Protein AF-A0A371CHW0-F1 (afdb_monomer)

Structure (mmCIF, N/CA/C/O backbone):
data_AF-A0A371CHW0-F1
#
_entry.id   AF-A0A371CHW0-F1
#
loop_
_atom_site.group_PDB
_atom_site.id
_atom_site.type_symbol
_atom_site.label_atom_id
_atom_site.label_alt_id
_atom_site.label_comp_id
_atom_site.label_asym_id
_atom_site.label_entity_id
_atom_site.label_seq_id
_atom_site.pdbx_PDB_ins_code
_atom_site.Cartn_x
_atom_site.Cartn_y
_atom_site.Cartn_z
_atom_site.occupancy
_atom_site.B_iso_or_equiv
_atom_site.auth_seq_id
_atom_site.auth_comp_id
_atom_site.auth_asym_id
_atom_site.auth_atom_id
_atom_site.pdbx_PDB_model_num
ATOM 1 N N . MET A 1 1 ? 17.129 -11.276 -61.922 1.00 48.00 1 MET A N 1
ATOM 2 C CA . MET A 1 1 ? 17.828 -12.123 -60.937 1.00 48.00 1 MET A CA 1
ATOM 3 C C . MET A 1 1 ? 16.907 -12.243 -59.745 1.00 48.00 1 MET A C 1
ATOM 5 O O . MET A 1 1 ? 16.699 -11.271 -59.036 1.00 48.00 1 MET A O 1
ATOM 9 N N . THR A 1 2 ? 16.211 -13.369 -59.683 1.00 42.00 2 THR A N 1
ATOM 10 C CA . THR A 1 2 ? 15.171 -13.709 -58.711 1.00 42.00 2 THR A CA 1
ATOM 11 C C . THR A 1 2 ? 15.816 -14.448 -57.552 1.00 42.00 2 THR A C 1
ATOM 13 O O . THR A 1 2 ? 16.381 -15.516 -57.774 1.00 42.00 2 THR A O 1
ATOM 16 N N . ASP A 1 3 ? 15.736 -13.872 -56.356 1.00 45.88 3 ASP A N 1
ATOM 17 C CA . ASP A 1 3 ? 16.284 -14.445 -55.129 1.00 45.88 3 ASP A CA 1
ATOM 18 C C . ASP A 1 3 ? 15.118 -14.954 -54.270 1.00 45.88 3 ASP A C 1
ATOM 20 O O . ASP A 1 3 ? 14.360 -14.187 -53.675 1.00 45.88 3 ASP A O 1
ATOM 24 N N . THR A 1 4 ? 14.900 -16.265 -54.314 1.00 50.12 4 THR A N 1
ATOM 25 C CA . THR A 1 4 ? 13.893 -16.985 -53.529 1.00 50.12 4 THR A CA 1
ATOM 26 C C . THR A 1 4 ? 14.530 -17.466 -52.232 1.00 50.12 4 THR A C 1
ATOM 28 O O . THR A 1 4 ? 15.248 -18.464 -52.223 1.00 50.12 4 THR A O 1
ATOM 31 N N . GLY A 1 5 ? 14.259 -16.749 -51.141 1.00 49.31 5 GLY A N 1
ATOM 32 C CA . GLY A 1 5 ? 14.658 -17.123 -49.787 1.00 49.31 5 GLY A CA 1
ATOM 33 C C . GLY A 1 5 ? 13.809 -18.269 -49.236 1.00 49.31 5 GLY A C 1
ATOM 34 O O . GLY A 1 5 ? 12.596 -18.149 -49.079 1.00 49.31 5 GLY A O 1
ATOM 35 N N . THR A 1 6 ? 14.479 -19.378 -48.945 1.00 52.09 6 THR A N 1
ATOM 36 C CA . THR A 1 6 ? 13.996 -20.582 -48.259 1.00 52.09 6 THR A CA 1
ATOM 37 C C . THR A 1 6 ? 13.524 -20.294 -46.832 1.00 52.09 6 THR A C 1
ATOM 39 O O . THR A 1 6 ? 14.295 -19.804 -46.007 1.00 52.09 6 THR A O 1
ATOM 42 N N . ALA A 1 7 ? 12.276 -20.662 -46.533 1.00 52.00 7 ALA A N 1
ATOM 43 C CA . ALA A 1 7 ? 11.725 -20.725 -45.184 1.00 52.00 7 ALA A CA 1
ATOM 44 C C . ALA A 1 7 ? 12.300 -21.939 -44.430 1.00 52.00 7 ALA A C 1
ATOM 46 O O . ALA A 1 7 ? 12.296 -23.053 -44.951 1.00 52.00 7 ALA A O 1
ATOM 47 N N . GLN A 1 8 ? 12.808 -21.716 -43.216 1.00 56.16 8 GLN A N 1
ATOM 48 C CA . GLN A 1 8 ? 13.191 -22.777 -42.285 1.00 56.16 8 GLN A CA 1
ATOM 49 C C . GLN A 1 8 ? 11.964 -23.226 -41.485 1.00 56.16 8 GLN A C 1
ATOM 51 O O . GLN A 1 8 ? 11.372 -22.432 -40.754 1.00 56.16 8 GLN A O 1
ATOM 56 N N . ASP A 1 9 ? 11.623 -24.508 -41.616 1.00 54.81 9 ASP A N 1
ATOM 57 C CA . ASP A 1 9 ? 10.655 -25.214 -40.778 1.00 54.81 9 ASP A CA 1
ATOM 58 C C . ASP A 1 9 ? 11.151 -25.278 -39.326 1.00 54.81 9 ASP A C 1
ATOM 60 O O . ASP A 1 9 ? 12.162 -25.913 -39.013 1.00 54.81 9 ASP A O 1
ATOM 64 N N . GLY A 1 10 ? 10.425 -24.612 -38.429 1.00 70.69 10 GLY A N 1
ATOM 65 C CA . GLY A 1 10 ? 10.571 -24.781 -36.987 1.00 70.69 10 GLY A CA 1
ATOM 66 C C . GLY A 1 10 ? 9.856 -26.051 -36.500 1.00 70.69 10 GLY A C 1
ATOM 67 O O . GLY A 1 10 ? 8.843 -26.447 -37.081 1.00 70.69 10 GLY A O 1
ATOM 68 N N . PRO A 1 11 ? 10.349 -26.707 -35.434 1.00 66.94 11 PRO A N 1
ATOM 69 C CA . PRO A 1 11 ? 9.741 -27.925 -34.913 1.00 66.94 11 PRO A CA 1
ATOM 70 C C . PRO A 1 11 ? 8.346 -27.661 -34.311 1.00 66.94 11 PRO A C 1
ATOM 72 O O . PRO A 1 11 ? 8.106 -26.590 -33.745 1.00 66.94 11 PRO A O 1
ATOM 75 N N . PRO A 1 12 ? 7.424 -28.638 -34.396 1.00 69.06 12 PRO A N 1
ATOM 76 C CA . PRO A 1 12 ? 6.049 -28.479 -33.938 1.00 69.06 12 PRO A CA 1
ATOM 77 C C . PRO A 1 12 ? 5.949 -28.336 -32.407 1.00 69.06 12 PRO A C 1
ATOM 79 O O . PRO A 1 12 ? 6.767 -28.898 -31.671 1.00 69.06 12 PRO A O 1
ATOM 82 N N . PRO A 1 13 ? 4.923 -27.624 -31.902 1.00 64.75 13 PRO A N 1
ATOM 83 C CA . PRO A 1 13 ? 4.708 -27.444 -30.473 1.00 64.75 13 PRO A CA 1
ATOM 84 C C . PRO A 1 13 ? 4.336 -28.762 -29.779 1.00 64.75 13 PRO A C 1
ATOM 86 O O . PRO A 1 13 ? 3.500 -29.534 -30.249 1.00 64.75 13 PRO A O 1
ATOM 89 N N . VAL A 1 14 ? 4.949 -28.990 -28.617 1.00 66.44 14 VAL A N 1
ATOM 90 C CA . VAL A 1 14 ? 4.690 -30.141 -27.743 1.00 66.44 14 VAL A CA 1
ATOM 91 C C . VAL A 1 14 ? 3.300 -30.001 -27.095 1.00 66.44 14 VAL A C 1
ATOM 93 O O . VAL A 1 14 ? 3.029 -28.973 -26.467 1.00 66.44 14 VAL A O 1
ATOM 96 N N . PRO A 1 15 ? 2.412 -31.009 -27.188 1.00 58.66 15 PRO A N 1
ATOM 97 C CA . PRO A 1 15 ? 1.100 -30.962 -26.550 1.00 58.66 15 PRO A CA 1
ATOM 98 C C . PRO A 1 15 ? 1.212 -31.048 -25.019 1.00 58.66 15 PRO A C 1
ATOM 100 O O . PRO A 1 15 ? 1.810 -31.973 -24.468 1.00 58.66 15 PRO A O 1
ATOM 103 N N . ARG A 1 16 ? 0.607 -30.078 -24.318 1.00 57.56 16 ARG A N 1
ATOM 104 C CA . ARG A 1 16 ? 0.453 -30.090 -22.854 1.00 57.56 16 ARG A CA 1
ATOM 105 C C . ARG A 1 16 ? -0.569 -31.153 -22.442 1.00 57.56 16 ARG A C 1
ATOM 107 O O . ARG A 1 16 ? -1.695 -31.161 -22.935 1.00 57.56 16 ARG A O 1
ATOM 114 N N . ALA A 1 17 ? -0.179 -32.020 -21.511 1.00 51.12 17 ALA A N 1
ATOM 115 C CA . ALA A 1 17 ? -1.055 -33.023 -20.914 1.00 51.12 17 ALA A CA 1
ATOM 116 C C . ALA A 1 17 ? -2.137 -32.376 -20.016 1.00 51.12 17 ALA A C 1
ATOM 118 O O . ALA A 1 17 ? -1.836 -31.420 -19.294 1.00 51.12 17 ALA A O 1
ATOM 119 N N . PRO A 1 18 ? -3.378 -32.897 -20.010 1.00 51.00 18 PRO A N 1
ATOM 120 C CA . PRO A 1 18 ? -4.437 -32.430 -19.123 1.00 51.00 18 PRO A CA 1
ATOM 121 C C . PRO A 1 18 ? -4.233 -32.960 -17.697 1.00 51.00 18 PRO A C 1
ATOM 123 O O . PRO A 1 18 ? -4.072 -34.161 -17.475 1.00 51.00 18 PRO A O 1
ATOM 126 N N . VAL A 1 19 ? -4.277 -32.059 -16.712 1.00 54.50 19 VAL A N 1
ATOM 127 C CA . VAL A 1 19 ? -4.291 -32.419 -15.289 1.00 54.50 19 VAL A CA 1
ATOM 128 C C . VAL A 1 19 ? -5.679 -32.955 -14.940 1.00 54.50 19 VAL A C 1
ATOM 130 O O . VAL A 1 19 ? -6.673 -32.229 -14.938 1.00 54.50 19 VAL A O 1
ATOM 133 N N . SER A 1 20 ? -5.723 -34.261 -14.689 1.00 51.44 20 SER A N 1
ATOM 134 C CA . SER A 1 20 ? -6.904 -35.027 -14.305 1.00 51.44 20 SER A CA 1
ATOM 135 C C . SER A 1 20 ? -7.441 -34.607 -12.933 1.00 51.44 20 SER A C 1
ATOM 137 O O . SER A 1 20 ? -6.703 -34.501 -11.953 1.00 51.44 20 SER A O 1
ATOM 139 N N . ARG A 1 21 ? -8.759 -34.406 -12.885 1.00 46.78 21 ARG A N 1
ATOM 140 C CA . ARG A 1 21 ? -9.584 -34.168 -11.698 1.00 46.78 21 ARG A CA 1
ATOM 141 C C . ARG A 1 21 ? -10.171 -35.516 -11.250 1.00 46.78 21 ARG A C 1
ATOM 143 O O . ARG A 1 21 ? -10.958 -36.104 -11.984 1.00 46.78 21 ARG A O 1
ATOM 150 N N . ALA A 1 22 ? -9.832 -35.974 -10.049 1.00 39.97 22 ALA A N 1
ATOM 151 C CA . ALA A 1 22 ? -10.521 -37.037 -9.304 1.00 39.97 22 ALA A CA 1
ATOM 152 C C . ALA A 1 22 ? -10.156 -36.874 -7.811 1.00 39.97 22 ALA A C 1
ATOM 154 O O . ALA A 1 22 ? -9.021 -36.534 -7.509 1.00 39.97 22 ALA A O 1
ATOM 155 N N . GLY A 1 23 ? -11.026 -37.048 -6.819 1.00 39.25 23 GLY A N 1
ATOM 156 C CA . GLY A 1 23 ? -12.388 -37.547 -6.829 1.00 39.25 23 GLY A CA 1
ATOM 157 C C . GLY A 1 23 ? -13.088 -37.298 -5.486 1.00 39.25 23 GLY A C 1
ATOM 158 O O . GLY A 1 23 ? -12.504 -36.835 -4.508 1.00 39.25 23 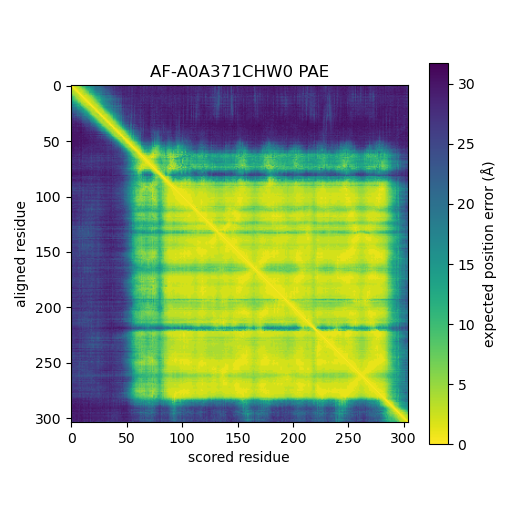GLY A O 1
ATOM 159 N N . THR A 1 24 ? -14.379 -37.586 -5.513 1.00 45.53 24 THR A N 1
ATOM 160 C CA . THR A 1 24 ? -15.375 -37.638 -4.439 1.00 45.53 24 THR A CA 1
ATOM 161 C C . THR A 1 24 ? -15.166 -38.818 -3.480 1.00 45.53 24 THR A C 1
ATOM 163 O O . THR A 1 24 ? -14.671 -39.853 -3.909 1.00 45.53 24 THR A O 1
ATOM 166 N N . ASN A 1 25 ? -15.608 -38.664 -2.220 1.00 44.84 25 ASN A N 1
ATOM 167 C CA . ASN A 1 25 ? -16.247 -39.660 -1.320 1.00 44.84 25 ASN A CA 1
ATOM 168 C C . ASN A 1 25 ? -16.599 -38.919 -0.005 1.00 44.84 25 ASN A C 1
ATOM 170 O O . ASN A 1 25 ? -15.707 -38.391 0.645 1.00 44.84 25 ASN A O 1
ATOM 174 N N . THR A 1 26 ? -17.849 -38.581 0.330 1.00 42.31 26 THR A N 1
ATOM 175 C CA . THR A 1 26 ? -18.990 -39.393 0.814 1.00 42.31 26 THR A CA 1
ATOM 176 C C . THR A 1 26 ? -18.702 -40.192 2.085 1.00 42.31 26 THR A C 1
ATOM 178 O O . THR A 1 26 ? -18.170 -41.288 1.985 1.00 42.31 26 THR A O 1
ATOM 181 N N . THR A 1 27 ? -19.182 -39.739 3.254 1.00 43.91 27 THR A N 1
ATOM 182 C CA . THR A 1 27 ? -19.840 -40.619 4.248 1.00 43.91 27 THR A CA 1
ATOM 183 C C . THR A 1 27 ? -20.759 -39.805 5.173 1.00 43.91 27 THR A C 1
ATOM 185 O O . THR A 1 27 ? -20.334 -38.850 5.817 1.00 43.91 27 THR A O 1
ATOM 188 N N . LYS A 1 28 ? -22.041 -40.188 5.202 1.00 49.28 28 LYS A N 1
ATOM 189 C CA . LYS A 1 28 ? -23.032 -39.857 6.236 1.00 49.28 28 LYS A CA 1
ATOM 190 C C . LYS A 1 28 ? -22.793 -40.771 7.437 1.00 49.28 28 LYS A C 1
ATOM 192 O O . LYS A 1 28 ? -22.704 -41.971 7.217 1.00 49.28 28 LYS A O 1
ATOM 197 N N . GLU A 1 29 ? -22.906 -40.268 8.663 1.00 45.09 29 GLU A N 1
ATOM 198 C CA . GLU A 1 29 ? -23.520 -41.069 9.726 1.00 45.09 29 GLU A CA 1
ATOM 199 C C . GLU A 1 29 ? -24.142 -40.203 10.825 1.00 45.09 29 GLU A C 1
ATOM 201 O O . GLU A 1 29 ? -23.570 -39.234 11.316 1.00 45.09 29 GLU A O 1
ATOM 206 N N . SER A 1 30 ? -25.379 -40.560 11.151 1.00 45.22 30 SER A N 1
ATOM 207 C CA . SER A 1 30 ? -26.217 -40.012 12.207 1.00 45.22 30 SER A CA 1
ATOM 208 C C . SER A 1 30 ? -25.953 -40.727 13.531 1.00 45.22 30 SER A C 1
ATOM 210 O O . SER A 1 30 ? -25.836 -41.950 13.516 1.00 45.22 30 SER A O 1
ATOM 212 N N . ARG A 1 31 ? -26.076 -40.032 14.665 1.00 41.44 31 ARG A N 1
ATOM 213 C CA . ARG A 1 31 ? -26.867 -40.493 15.827 1.00 41.44 31 ARG A CA 1
ATOM 214 C C . ARG A 1 31 ? -26.910 -39.411 16.899 1.00 41.44 31 ARG A C 1
ATOM 216 O O . ARG A 1 31 ? -25.883 -38.889 17.313 1.00 41.44 31 ARG A O 1
ATOM 223 N N . GLY A 1 32 ? -28.125 -39.077 17.322 1.00 43.88 32 GLY A N 1
ATOM 224 C CA . GLY A 1 32 ? -28.369 -38.192 18.452 1.00 43.88 32 GLY A CA 1
ATOM 225 C C . GLY A 1 32 ? -28.238 -38.911 19.790 1.00 43.88 32 GLY A C 1
ATOM 226 O O . GLY A 1 32 ? -28.365 -40.131 19.871 1.00 43.88 32 GLY A O 1
ATOM 227 N N . THR A 1 33 ? -28.069 -38.134 20.855 1.00 40.59 33 THR A N 1
ATOM 228 C CA . THR A 1 33 ? -28.617 -38.455 22.177 1.00 40.59 33 THR A CA 1
ATOM 229 C C . THR A 1 33 ? -28.905 -37.148 22.916 1.00 40.59 33 THR A C 1
ATOM 231 O O . THR A 1 33 ? -28.064 -36.255 22.989 1.00 40.59 33 THR A O 1
ATOM 234 N N . GLN A 1 34 ? -30.142 -37.033 23.388 1.00 39.00 34 GLN A N 1
ATOM 235 C CA . GLN A 1 34 ? -30.699 -35.939 24.175 1.00 39.00 34 GLN A CA 1
ATOM 236 C C . GLN A 1 34 ? -30.388 -36.099 25.675 1.00 39.00 34 GLN A C 1
ATOM 238 O O . GLN A 1 34 ? -30.345 -37.217 26.175 1.00 39.00 34 GLN A O 1
ATOM 243 N N . THR A 1 35 ? -30.313 -34.939 26.350 1.00 38.06 35 THR A N 1
ATOM 244 C CA . THR A 1 35 ? -30.697 -34.612 27.748 1.00 38.06 35 THR A CA 1
ATOM 245 C C . THR A 1 35 ? -30.040 -35.350 28.920 1.00 38.06 35 THR A C 1
ATOM 247 O O . THR A 1 35 ? -30.146 -36.560 29.007 1.00 38.06 35 THR A O 1
ATOM 250 N N . VAL A 1 36 ? -29.482 -34.605 29.894 1.00 52.72 36 VAL A N 1
ATOM 251 C CA . VAL A 1 36 ? -30.118 -34.188 31.178 1.00 52.72 36 VAL A CA 1
ATOM 252 C C . VAL A 1 36 ? -29.261 -33.064 31.819 1.00 52.72 36 VAL A C 1
ATOM 254 O O . VAL A 1 36 ? -28.033 -33.141 31.759 1.00 52.72 36 VAL A O 1
ATOM 257 N N . PRO A 1 37 ? -29.860 -32.018 32.430 1.00 53.22 37 PRO A N 1
ATOM 258 C CA . PRO A 1 37 ? -29.138 -30.980 33.164 1.00 53.22 37 PRO A CA 1
ATOM 259 C C . PRO A 1 37 ? -28.841 -31.438 34.598 1.00 53.22 37 PRO A C 1
ATOM 261 O O . PRO A 1 37 ? -29.749 -31.813 35.336 1.00 53.22 37 PRO A O 1
ATOM 264 N N . CYS A 1 38 ? -27.577 -31.379 35.012 1.00 39.44 38 CYS A N 1
ATOM 265 C CA . CYS A 1 38 ? -27.190 -31.641 36.395 1.00 39.44 38 CYS A CA 1
ATOM 266 C C . CYS A 1 38 ? -26.530 -30.388 36.971 1.00 39.44 38 CYS A C 1
ATOM 268 O O . CYS A 1 38 ? -25.416 -30.027 36.598 1.00 39.44 38 CYS A O 1
ATOM 270 N N . THR A 1 39 ? -27.263 -29.708 37.847 1.00 53.09 39 THR A N 1
ATOM 271 C CA . THR A 1 39 ? -26.814 -28.564 38.641 1.00 53.09 39 THR A CA 1
ATOM 272 C C . THR A 1 39 ? -26.103 -29.083 39.893 1.00 53.09 39 THR A C 1
ATOM 274 O O . THR A 1 39 ? -26.766 -29.712 40.719 1.00 53.09 39 THR A O 1
ATOM 277 N N . PRO A 1 40 ? -24.809 -28.795 40.124 1.00 48.28 40 PRO A N 1
ATOM 278 C CA . PRO A 1 40 ? -24.197 -29.015 41.422 1.00 48.28 40 PRO A CA 1
ATOM 279 C C . PRO A 1 40 ? -24.053 -27.691 42.182 1.00 48.28 40 PRO A C 1
ATOM 281 O O . PRO A 1 40 ? -23.362 -26.769 41.761 1.00 48.28 40 PRO A O 1
ATOM 284 N N . ALA A 1 41 ? -24.752 -27.647 43.315 1.00 45.09 41 ALA A N 1
ATOM 285 C CA . ALA A 1 41 ? -24.380 -27.056 44.598 1.00 45.09 41 ALA A CA 1
ATOM 286 C C . ALA A 1 41 ? -23.395 -25.864 44.630 1.00 45.09 41 ALA A C 1
ATOM 288 O O . ALA A 1 41 ? -22.208 -25.978 44.326 1.00 45.09 41 ALA A O 1
ATOM 289 N N . LYS A 1 42 ? -23.881 -24.757 45.215 1.00 50.22 42 LYS A N 1
ATOM 290 C CA . LYS A 1 42 ? -23.074 -23.712 45.863 1.00 50.22 42 LYS A CA 1
ATOM 291 C C . LYS A 1 42 ? -22.021 -24.350 46.781 1.00 50.22 42 LYS A C 1
ATOM 293 O O . LYS A 1 42 ? -22.348 -24.817 47.869 1.00 50.22 42 LYS A O 1
ATOM 298 N N . ARG A 1 43 ? -20.756 -24.316 46.362 1.00 39.31 43 ARG A N 1
ATOM 299 C CA . ARG A 1 43 ? -19.601 -24.433 47.257 1.00 39.31 43 ARG A CA 1
ATOM 300 C C . ARG A 1 43 ? -19.143 -23.029 47.625 1.00 39.31 43 ARG A C 1
ATOM 302 O O . ARG A 1 43 ? -18.610 -22.303 46.792 1.00 39.31 43 ARG A O 1
ATOM 309 N N . THR A 1 44 ? -19.369 -22.671 48.880 1.00 47.47 44 THR A N 1
ATOM 310 C CA . THR A 1 44 ? -18.722 -21.558 49.571 1.00 47.47 44 THR A CA 1
ATOM 311 C C . THR A 1 44 ? -17.219 -21.820 49.539 1.00 47.47 44 THR A C 1
ATOM 313 O O . THR A 1 44 ? -16.750 -22.803 50.114 1.00 47.47 44 THR A O 1
ATOM 316 N N . ARG A 1 45 ? -16.476 -21.006 48.787 1.00 38.09 45 ARG A N 1
ATOM 317 C CA . ARG A 1 45 ? -15.018 -21.076 48.738 1.00 38.09 45 ARG A CA 1
ATOM 318 C C . ARG A 1 45 ? -14.496 -20.138 49.817 1.00 38.09 45 ARG A C 1
ATOM 320 O O . ARG A 1 45 ? -14.718 -18.937 49.750 1.00 38.09 45 ARG A O 1
ATOM 327 N N . THR A 1 46 ? -13.903 -20.743 50.831 1.00 41.91 46 THR A N 1
ATOM 328 C CA . THR A 1 46 ? -13.084 -20.118 51.861 1.00 41.91 46 THR A CA 1
ATOM 329 C C . THR A 1 46 ? -11.976 -19.300 51.208 1.00 41.91 46 THR A C 1
ATOM 331 O O . THR A 1 46 ? -11.283 -19.804 50.319 1.00 41.91 46 THR A O 1
ATOM 334 N N . ASP A 1 47 ? -11.827 -18.056 51.660 1.00 47.69 47 ASP A N 1
ATOM 335 C CA . ASP A 1 47 ? -10.670 -17.214 51.386 1.00 47.69 4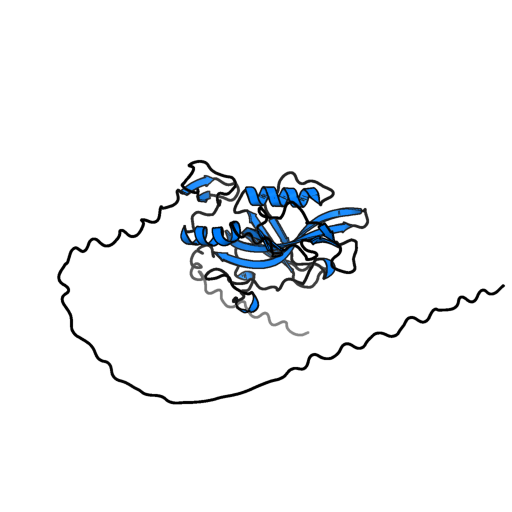7 ASP A CA 1
ATOM 336 C C . ASP A 1 47 ? -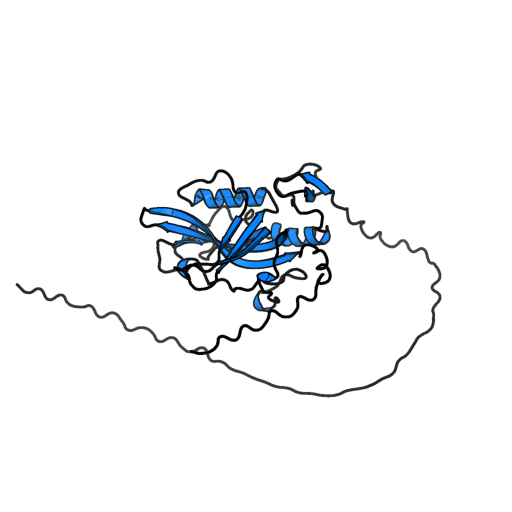9.409 -17.966 51.811 1.00 47.69 47 ASP A C 1
ATOM 338 O O . ASP A 1 47 ? -9.253 -18.411 52.948 1.00 47.69 47 ASP A O 1
ATOM 342 N N . SER A 1 48 ? -8.537 -18.202 50.845 1.00 46.34 48 SER A N 1
ATOM 343 C CA . SER A 1 48 ? -7.196 -18.713 51.066 1.00 46.34 48 SER A CA 1
ATOM 344 C C . SER A 1 48 ? -6.302 -17.821 50.233 1.00 46.34 48 SER A C 1
ATOM 346 O O . SER A 1 48 ? -6.268 -17.951 49.009 1.00 46.34 48 SER A O 1
ATOM 348 N N . ASP A 1 49 ? -5.660 -16.877 50.920 1.00 53.06 49 ASP A N 1
ATOM 349 C CA . ASP A 1 49 ? -4.562 -16.060 50.423 1.00 53.06 49 ASP A CA 1
ATOM 350 C C . ASP A 1 49 ? -3.476 -16.987 49.875 1.00 53.06 49 ASP A C 1
ATOM 352 O O . ASP A 1 49 ? -2.648 -17.537 50.600 1.00 53.06 49 ASP A O 1
ATOM 356 N N . ALA A 1 50 ? -3.537 -17.220 48.570 1.00 48.12 50 ALA A N 1
ATOM 357 C CA . ALA A 1 50 ? -2.479 -17.848 47.814 1.00 48.12 50 ALA A CA 1
ATOM 358 C C . ALA A 1 50 ? -1.803 -16.737 47.017 1.00 48.12 50 ALA A C 1
ATOM 360 O O . ALA A 1 50 ? -2.428 -16.146 46.133 1.00 48.12 50 ALA A O 1
ATOM 361 N N . ASP A 1 51 ? -0.535 -16.477 47.345 1.00 54.81 51 ASP A N 1
ATOM 362 C CA . ASP A 1 51 ? 0.434 -15.749 46.526 1.00 54.81 51 ASP A CA 1
ATOM 363 C C . ASP A 1 51 ? 0.468 -16.367 45.119 1.00 54.81 51 ASP A C 1
ATOM 365 O O . ASP A 1 51 ? 1.253 -17.261 44.795 1.00 54.81 51 ASP A O 1
ATOM 369 N N . GLY A 1 52 ? -0.459 -15.927 44.273 1.00 48.53 52 GLY A N 1
ATOM 370 C CA . GLY A 1 52 ? -0.449 -16.228 42.857 1.00 48.53 52 GLY A CA 1
ATOM 371 C C . GLY A 1 52 ? 0.737 -15.504 42.221 1.00 48.53 52 GLY A C 1
ATOM 372 O O . GLY A 1 52 ? 0.984 -14.341 42.555 1.00 48.53 52 GLY A O 1
ATOM 373 N N . PRO A 1 53 ? 1.478 -16.142 41.297 1.00 56.28 53 PRO A N 1
ATOM 374 C CA . PRO A 1 53 ? 2.526 -15.462 40.551 1.00 56.28 53 PRO A CA 1
ATOM 375 C C . PRO A 1 53 ? 1.922 -14.217 39.909 1.00 56.28 53 PRO A C 1
ATOM 377 O O . PRO A 1 53 ? 0.968 -14.311 39.133 1.00 56.28 53 PRO A O 1
ATOM 380 N N . SER A 1 54 ? 2.444 -13.051 40.295 1.00 50.69 54 SER A N 1
ATOM 381 C CA . SER A 1 54 ? 1.971 -11.765 39.796 1.00 50.69 54 SER A CA 1
ATOM 382 C C . SER A 1 54 ? 1.922 -11.810 38.270 1.00 50.69 54 SER A C 1
ATOM 384 O O . SER A 1 54 ? 2.945 -11.938 37.597 1.00 50.69 54 SER A O 1
ATOM 386 N N . THR A 1 55 ? 0.712 -11.754 37.709 1.00 51.72 55 THR A N 1
ATOM 387 C CA . THR A 1 55 ? 0.533 -11.570 36.270 1.00 51.72 55 THR A CA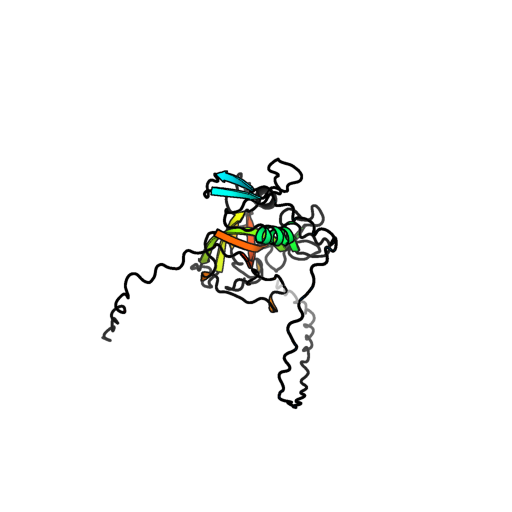 1
ATOM 388 C C . THR A 1 55 ? 1.346 -10.341 35.877 1.00 51.72 55 THR A C 1
ATOM 390 O O . THR A 1 55 ? 1.145 -9.289 36.499 1.00 51.72 55 THR A O 1
ATOM 393 N N . PRO A 1 56 ? 2.278 -10.447 34.912 1.00 52.28 56 PRO A N 1
ATOM 394 C CA . PRO A 1 56 ? 3.129 -9.332 34.538 1.00 52.28 56 PRO A CA 1
ATOM 395 C C . PRO A 1 56 ? 2.224 -8.164 34.161 1.00 52.28 56 PRO A C 1
ATOM 397 O O . PRO A 1 56 ? 1.442 -8.256 33.215 1.00 52.28 56 PRO A O 1
ATOM 400 N N . LYS A 1 57 ? 2.282 -7.085 34.954 1.00 55.28 57 LYS A N 1
ATOM 401 C CA . LYS A 1 57 ? 1.575 -5.840 34.654 1.00 55.28 57 LYS A CA 1
ATOM 402 C C . LYS A 1 57 ? 1.999 -5.449 33.245 1.00 55.28 57 LYS A C 1
ATOM 404 O O . LYS A 1 57 ? 3.176 -5.159 33.033 1.00 55.28 57 LYS A O 1
ATOM 409 N N . SER A 1 58 ? 1.068 -5.493 32.292 1.00 55.16 58 SER A N 1
ATOM 410 C CA . SER A 1 58 ? 1.324 -5.050 30.926 1.00 55.16 58 SER A CA 1
ATOM 411 C C . SER A 1 58 ? 1.886 -3.635 31.018 1.00 55.16 58 SER A C 1
ATOM 413 O O . SER A 1 58 ? 1.206 -2.735 31.521 1.00 55.16 58 SER A O 1
ATOM 415 N N . GLN A 1 59 ? 3.150 -3.457 30.636 1.00 57.97 59 GLN A N 1
ATOM 416 C CA . GLN A 1 59 ? 3.773 -2.142 30.594 1.00 57.97 59 GLN A CA 1
ATOM 417 C C . GLN A 1 59 ? 2.978 -1.306 29.594 1.00 57.97 59 GLN A C 1
ATOM 419 O O . GLN A 1 59 ? 3.144 -1.481 28.392 1.00 57.97 59 GLN A O 1
ATOM 424 N N . ARG A 1 60 ? 2.082 -0.448 30.099 1.00 58.31 60 ARG A N 1
ATOM 425 C CA . ARG A 1 60 ? 1.318 0.486 29.269 1.00 58.31 60 ARG A CA 1
ATOM 426 C C . ARG A 1 60 ? 2.309 1.331 28.485 1.00 58.31 60 ARG A C 1
ATOM 428 O O . ARG A 1 60 ? 3.137 2.019 29.089 1.00 58.31 60 ARG A O 1
ATOM 435 N N . ARG A 1 61 ? 2.235 1.276 27.159 1.00 63.78 61 ARG A N 1
ATOM 436 C CA . ARG A 1 61 ? 3.060 2.128 26.299 1.00 63.78 61 ARG A CA 1
ATOM 437 C C . ARG A 1 61 ? 2.704 3.599 26.498 1.00 63.78 61 ARG A C 1
ATOM 439 O O . ARG A 1 61 ? 1.541 3.959 26.669 1.00 63.78 61 ARG A O 1
ATOM 446 N N . LEU A 1 62 ? 3.727 4.447 26.473 1.00 69.62 62 LEU A N 1
ATOM 447 C CA . LEU A 1 62 ? 3.579 5.895 26.573 1.00 69.62 62 LEU A CA 1
ATOM 448 C C . LEU A 1 62 ? 3.007 6.446 25.262 1.00 69.62 62 LEU A C 1
ATOM 450 O O . LEU A 1 62 ? 3.486 6.124 24.174 1.00 69.62 62 LEU A O 1
ATOM 454 N N . THR A 1 63 ? 1.986 7.290 25.377 1.00 71.12 63 THR A N 1
ATOM 455 C CA . THR A 1 63 ? 1.338 7.972 24.252 1.00 71.12 63 THR A CA 1
ATOM 456 C C . THR A 1 63 ? 1.664 9.458 24.292 1.00 71.12 63 THR A C 1
ATOM 458 O O . THR A 1 63 ? 1.380 10.117 25.294 1.00 71.12 63 THR A O 1
ATOM 461 N N . ILE A 1 64 ? 2.224 9.995 23.207 1.00 78.75 64 ILE A N 1
ATOM 462 C CA . ILE A 1 64 ? 2.510 11.431 23.067 1.00 78.75 64 ILE A CA 1
ATOM 463 C C . ILE A 1 64 ? 1.560 12.020 22.025 1.00 78.75 64 ILE A C 1
ATOM 465 O O . ILE A 1 64 ? 1.531 11.560 20.886 1.00 78.75 64 ILE A O 1
ATOM 469 N N . ASN A 1 65 ? 0.795 13.047 22.394 1.00 79.62 65 ASN A N 1
ATOM 470 C CA . ASN A 1 65 ? -0.077 13.755 21.455 1.00 79.62 65 ASN A CA 1
ATOM 471 C C . ASN A 1 65 ? 0.754 14.702 20.574 1.00 79.62 65 ASN A C 1
ATOM 473 O O . ASN A 1 65 ? 1.546 15.489 21.091 1.00 79.62 65 ASN A O 1
ATOM 477 N N . VAL A 1 66 ? 0.555 14.650 19.257 1.00 81.75 66 VAL A N 1
ATOM 478 C CA . VAL A 1 66 ? 1.255 15.477 18.262 1.00 81.75 66 VAL A CA 1
ATOM 479 C C . VAL A 1 66 ? 0.248 16.079 17.284 1.00 81.75 66 VAL A C 1
ATOM 481 O O . VAL A 1 66 ? -0.658 15.399 16.808 1.00 81.75 66 VAL A O 1
ATOM 484 N N . THR A 1 67 ? 0.416 17.355 16.941 1.00 75.88 67 THR A N 1
ATOM 485 C CA . THR A 1 67 ? -0.378 18.014 15.894 1.00 75.88 67 THR A CA 1
ATOM 486 C C . THR A 1 67 ? 0.263 17.755 14.528 1.00 75.88 67 THR A C 1
ATOM 488 O O . THR A 1 67 ? 1.349 18.260 14.250 1.00 75.88 67 THR A O 1
ATOM 491 N N . SER A 1 68 ? -0.391 16.961 13.677 1.00 72.44 68 SER A N 1
ATOM 492 C CA . SER A 1 68 ? 0.019 16.689 12.288 1.00 72.44 68 SER A CA 1
ATOM 493 C C . SER A 1 68 ? -0.749 17.592 11.308 1.00 72.44 68 SER A C 1
ATOM 495 O O . SER A 1 68 ? -1.862 18.017 11.630 1.00 72.44 68 SER A O 1
ATOM 497 N N . PRO A 1 69 ? -0.241 17.843 10.080 1.00 68.25 69 PRO A N 1
ATOM 498 C CA . PRO A 1 69 ? -1.021 18.475 9.009 1.00 68.25 69 PRO A CA 1
ATOM 499 C C . PRO A 1 69 ? -2.360 17.780 8.716 1.00 68.25 69 PRO A C 1
ATOM 501 O O . PRO A 1 69 ? -3.291 18.414 8.232 1.00 68.25 69 PRO A O 1
ATOM 504 N N . THR A 1 70 ? -2.462 16.483 9.020 1.00 68.12 70 THR A N 1
ATOM 505 C CA . THR A 1 70 ? -3.674 15.669 8.838 1.00 68.12 70 THR A CA 1
ATOM 506 C C . THR A 1 70 ? -4.584 15.632 10.074 1.00 68.12 70 THR A C 1
ATOM 508 O O . THR A 1 70 ? -5.564 14.891 10.085 1.00 68.12 70 THR A O 1
ATOM 511 N N . GLY A 1 71 ? -4.286 16.425 11.110 1.00 77.19 71 GLY A N 1
ATOM 512 C CA . GLY A 1 71 ? -5.055 16.517 12.354 1.00 77.19 71 GLY A CA 1
ATOM 513 C C . GLY A 1 71 ? -4.293 16.019 13.592 1.00 77.19 71 GLY A C 1
ATOM 514 O O . GLY A 1 71 ? -3.094 15.741 13.523 1.00 77.19 71 GLY A O 1
ATOM 515 N N . PRO A 1 72 ? -4.958 15.924 14.757 1.00 76.69 72 PRO A N 1
ATOM 516 C CA . PRO A 1 72 ? -4.353 15.393 15.977 1.00 76.69 72 PRO A CA 1
ATOM 517 C C . PRO A 1 72 ? -3.963 13.918 15.815 1.00 76.69 72 PRO A C 1
ATOM 519 O O . PRO A 1 72 ? -4.789 13.093 15.424 1.00 76.69 72 PRO A O 1
ATOM 522 N N . LYS A 1 73 ? -2.715 13.583 16.141 1.00 81.44 73 LYS A N 1
ATOM 523 C CA . LYS A 1 73 ? -2.157 12.225 16.110 1.00 81.44 73 LYS A CA 1
ATOM 524 C C . LYS A 1 73 ? -1.589 11.856 17.478 1.00 81.44 73 LYS A C 1
ATOM 526 O O . LYS A 1 73 ? -1.265 12.724 18.287 1.00 81.44 73 LYS A O 1
ATOM 531 N N . VAL A 1 74 ? -1.442 10.562 17.719 1.00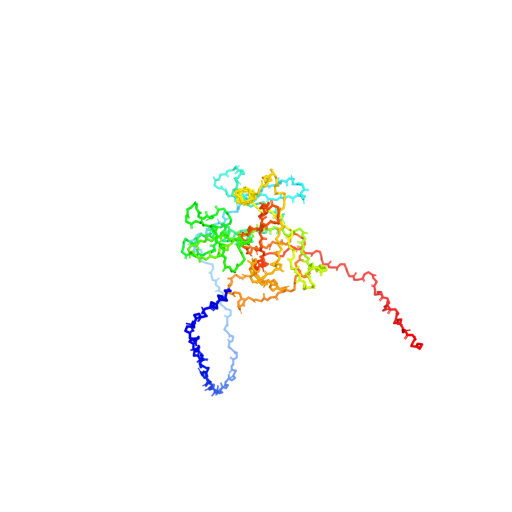 79.19 74 VAL A N 1
ATOM 532 C CA . VAL A 1 74 ? -0.787 9.986 18.891 1.00 79.19 74 VAL A CA 1
ATOM 533 C C . VAL A 1 74 ? 0.414 9.179 18.420 1.00 79.19 74 VAL A C 1
ATOM 535 O O . VAL A 1 74 ? 0.306 8.313 17.552 1.00 79.19 74 VAL A O 1
ATOM 538 N N . VAL A 1 75 ? 1.578 9.478 18.990 1.00 79.06 75 VAL A N 1
ATOM 539 C CA . VAL A 1 75 ? 2.780 8.662 18.832 1.00 79.06 75 VAL A CA 1
ATOM 540 C C . VAL A 1 75 ? 2.704 7.547 19.863 1.00 79.06 75 VAL A C 1
ATOM 542 O O . VAL A 1 75 ? 2.676 7.813 21.068 1.00 79.06 75 VAL A O 1
ATOM 545 N N . HIS A 1 76 ? 2.694 6.302 19.399 1.00 74.62 76 HIS A N 1
ATOM 546 C CA . HIS A 1 76 ? 2.831 5.139 20.268 1.00 74.62 76 HIS A CA 1
ATOM 547 C C . HIS A 1 76 ? 4.318 4.817 20.423 1.00 74.62 76 HIS A C 1
ATOM 549 O O . HIS A 1 76 ? 4.893 4.091 19.606 1.00 74.62 76 HIS A O 1
ATOM 555 N N . VAL A 1 77 ? 4.932 5.389 21.460 1.00 69.88 77 VAL A N 1
ATOM 556 C CA . VAL A 1 77 ? 6.373 5.279 21.712 1.00 69.88 77 VAL A CA 1
ATOM 557 C C . VAL A 1 77 ? 6.691 3.907 22.295 1.00 69.88 77 VAL A C 1
ATOM 559 O O . VAL A 1 77 ? 6.015 3.416 23.207 1.00 69.88 77 VAL A O 1
ATOM 562 N N . ASN A 1 78 ? 7.749 3.279 21.788 1.00 61.03 78 ASN A N 1
ATOM 563 C CA . ASN A 1 78 ? 8.328 2.119 22.449 1.00 61.03 78 ASN A CA 1
ATOM 564 C C . ASN A 1 78 ? 8.973 2.569 23.773 1.00 61.03 78 ASN A C 1
ATOM 566 O O . ASN A 1 78 ? 9.986 3.256 23.770 1.00 61.03 78 ASN A O 1
ATOM 570 N N . ALA A 1 79 ? 8.387 2.178 24.909 1.00 56.09 79 ALA A N 1
ATOM 571 C CA . ALA A 1 79 ? 8.689 2.714 26.243 1.00 56.09 79 ALA A CA 1
ATOM 572 C C . ALA A 1 79 ? 10.134 2.508 26.756 1.00 56.09 79 ALA A C 1
ATOM 574 O O . ALA A 1 79 ? 10.429 2.889 27.887 1.00 56.09 79 ALA A O 1
ATOM 575 N N . ARG A 1 80 ? 11.025 1.893 25.969 1.00 52.56 80 ARG A N 1
ATOM 576 C CA . ARG A 1 80 ? 12.437 1.717 26.335 1.00 52.56 80 ARG A CA 1
ATOM 577 C C . ARG A 1 80 ? 13.243 3.008 26.208 1.00 52.56 80 ARG A C 1
ATOM 579 O O . ARG A 1 80 ? 14.113 3.225 27.040 1.00 52.56 80 ARG A O 1
ATOM 586 N N . ASP A 1 81 ? 12.896 3.873 25.258 1.00 50.81 81 ASP A N 1
ATOM 587 C CA . ASP A 1 81 ? 13.641 5.092 24.952 1.00 50.81 81 ASP A CA 1
ATOM 588 C C . ASP A 1 81 ? 12.639 6.244 24.741 1.00 50.81 81 ASP A C 1
ATOM 590 O O . ASP A 1 81 ? 11.803 6.209 23.846 1.00 50.81 81 ASP A O 1
ATOM 594 N N . TYR A 1 82 ? 12.659 7.262 25.606 1.00 52.38 82 TYR A N 1
ATOM 595 C CA . TYR A 1 82 ? 11.651 8.342 25.691 1.00 52.38 82 TYR A CA 1
ATOM 596 C C . TYR A 1 82 ? 11.733 9.373 24.534 1.00 52.38 82 TYR A C 1
ATOM 598 O O . TYR A 1 82 ? 11.361 10.536 24.689 1.00 52.38 82 TYR A O 1
ATOM 606 N N . VAL A 1 83 ? 12.272 8.982 23.378 1.00 57.28 83 VAL A N 1
ATOM 607 C CA . VAL A 1 83 ? 12.528 9.845 22.217 1.00 57.28 83 VAL A CA 1
ATOM 608 C C . VAL A 1 83 ? 11.724 9.311 21.037 1.00 57.28 83 VAL A C 1
ATOM 610 O O . VAL A 1 83 ? 11.736 8.116 20.785 1.00 57.28 83 VAL A O 1
ATOM 613 N N . VAL A 1 84 ? 11.036 10.185 20.294 1.00 58.81 84 VAL A N 1
ATOM 614 C CA . VAL A 1 84 ? 10.327 9.771 19.072 1.00 58.81 84 VAL A CA 1
ATOM 615 C C . VAL A 1 84 ? 11.339 9.187 18.085 1.00 58.81 84 VAL A C 1
ATOM 617 O O . VAL A 1 84 ? 12.219 9.890 17.581 1.00 58.81 84 VAL A O 1
ATOM 620 N N . HIS A 1 85 ? 11.212 7.899 17.796 1.00 64.69 85 HIS A N 1
ATOM 621 C CA . HIS A 1 85 ? 12.062 7.185 16.859 1.00 64.69 85 HIS A CA 1
ATOM 622 C C . HIS A 1 85 ? 11.392 7.078 15.490 1.00 64.69 85 HIS A C 1
ATOM 624 O O . HIS A 1 85 ? 10.174 7.033 15.360 1.00 64.69 85 HIS A O 1
ATOM 630 N N . MET A 1 86 ? 12.195 6.941 14.429 1.00 69.00 86 MET A N 1
ATOM 631 C CA . MET A 1 86 ? 11.661 6.737 13.070 1.00 69.00 86 MET A CA 1
ATOM 632 C C . MET A 1 86 ? 10.815 5.454 12.936 1.00 69.00 86 MET A C 1
ATOM 634 O O . MET A 1 86 ? 10.092 5.296 11.954 1.00 69.00 86 MET A O 1
ATOM 638 N N . ASN A 1 87 ? 10.928 4.537 13.902 1.00 73.00 87 ASN A N 1
ATOM 639 C CA . ASN A 1 87 ? 10.182 3.283 13.951 1.00 73.00 87 ASN A CA 1
ATOM 640 C C . ASN A 1 87 ? 8.854 3.388 14.714 1.00 73.00 87 ASN A C 1
ATOM 642 O O . ASN A 1 87 ? 8.099 2.417 14.680 1.00 73.00 87 ASN A O 1
ATOM 646 N N . ASP A 1 88 ? 8.583 4.509 15.385 1.00 80.50 88 ASP A N 1
ATOM 647 C CA . ASP A 1 88 ? 7.359 4.679 16.162 1.00 80.50 88 ASP A CA 1
ATOM 648 C C . ASP A 1 88 ? 6.155 4.846 15.241 1.00 80.50 88 ASP A C 1
ATOM 650 O O . ASP A 1 88 ? 6.225 5.515 14.207 1.00 80.50 88 ASP A O 1
ATOM 654 N N . ILE A 1 89 ? 5.041 4.234 15.639 1.00 85.12 89 ILE A N 1
ATOM 655 C CA . ILE A 1 89 ? 3.772 4.327 14.923 1.00 85.12 89 ILE A CA 1
ATOM 656 C C . ILE A 1 89 ? 3.104 5.657 15.281 1.00 85.12 89 ILE A C 1
ATOM 658 O O . ILE A 1 89 ? 2.784 5.919 16.443 1.00 85.12 89 ILE A O 1
ATOM 662 N N . LEU A 1 90 ? 2.880 6.473 14.257 1.00 86.19 90 LEU A N 1
ATOM 663 C CA . LEU A 1 90 ? 2.069 7.681 14.282 1.00 86.19 90 LEU A CA 1
ATOM 664 C C . LEU A 1 90 ? 0.657 7.309 13.830 1.00 86.19 90 LEU A C 1
ATOM 666 O O . LEU A 1 90 ? 0.418 7.064 12.647 1.00 86.19 90 LEU A O 1
ATOM 670 N N . ALA A 1 91 ? -0.278 7.251 14.772 1.00 86.00 91 ALA A N 1
ATOM 671 C CA . ALA A 1 91 ? -1.653 6.847 14.506 1.00 86.00 91 ALA A CA 1
ATOM 672 C C . ALA A 1 91 ? -2.661 7.846 15.084 1.00 86.00 91 ALA A C 1
ATOM 674 O O . ALA A 1 91 ? -2.305 8.776 15.802 1.00 86.00 91 ALA A O 1
ATOM 675 N N . ASP A 1 92 ? -3.934 7.696 14.731 1.00 86.69 92 ASP A N 1
ATOM 676 C CA . ASP A 1 92 ? -5.006 8.491 15.331 1.00 86.69 92 ASP A CA 1
ATOM 677 C C . ASP A 1 92 ? -5.261 8.064 16.795 1.00 86.69 92 ASP A C 1
ATOM 679 O O . ASP A 1 92 ? -5.073 6.893 17.128 1.00 86.69 92 ASP A O 1
ATOM 683 N N . PRO A 1 93 ? -5.798 8.949 17.662 1.00 87.81 93 PRO A N 1
ATOM 684 C CA . PRO A 1 93 ? -6.055 8.636 19.075 1.00 87.81 93 PRO A CA 1
ATOM 685 C C . PRO A 1 93 ? -6.985 7.445 19.347 1.00 87.81 93 PRO A C 1
ATOM 687 O O . PRO A 1 93 ? -6.991 6.913 20.454 1.00 87.81 93 PRO A O 1
ATOM 690 N N . TRP A 1 94 ? -7.804 7.041 18.373 1.00 92.81 94 TRP A N 1
ATOM 691 C CA . TRP A 1 94 ? -8.723 5.911 18.527 1.00 92.81 94 TRP A CA 1
ATOM 692 C C . TRP A 1 94 ? -8.012 4.552 18.468 1.00 92.81 94 TRP A C 1
ATOM 694 O O . TRP A 1 94 ? -8.602 3.537 18.840 1.00 92.81 94 TRP A O 1
ATOM 704 N N . VAL A 1 95 ? -6.765 4.515 17.991 1.00 92.62 95 VAL A N 1
ATOM 705 C CA . VAL A 1 95 ? -6.013 3.276 17.803 1.00 92.62 95 VAL A CA 1
ATOM 706 C C . VAL A 1 95 ? -5.565 2.739 19.157 1.00 92.62 95 VAL A C 1
ATOM 708 O O . VAL A 1 95 ? -4.728 3.315 19.851 1.00 92.62 95 VAL A O 1
ATOM 711 N N . SER A 1 96 ? -6.157 1.611 19.545 1.00 91.75 96 SER A N 1
ATOM 712 C CA . SER A 1 96 ? -5.871 0.967 20.826 1.00 91.75 96 SER A CA 1
ATOM 713 C C . SER A 1 96 ? -4.455 0.379 20.878 1.00 91.75 96 SER A C 1
ATOM 715 O O . SER A 1 96 ? -3.853 0.071 19.850 1.00 91.75 96 SER A O 1
ATOM 717 N N . GLU A 1 97 ? -3.936 0.140 22.085 1.00 88.94 97 GLU A N 1
ATOM 718 C CA . GLU A 1 97 ? -2.652 -0.552 22.280 1.00 88.94 97 GLU A CA 1
ATOM 719 C C . GLU A 1 97 ? -2.657 -1.962 21.664 1.00 88.94 97 GLU A C 1
ATOM 721 O O . GLU A 1 97 ? -1.692 -2.346 21.010 1.00 88.94 97 GLU A O 1
ATOM 726 N N . GLN A 1 98 ? -3.775 -2.692 21.766 1.00 92.12 98 GLN A N 1
ATOM 727 C CA . GLN A 1 98 ? -3.936 -4.015 21.149 1.00 92.12 98 GLN A CA 1
ATOM 728 C C . GLN A 1 98 ? -3.866 -3.948 19.620 1.00 92.12 98 GLN A C 1
ATOM 730 O O . GLN A 1 98 ? -3.214 -4.777 18.986 1.00 92.12 98 GLN A O 1
ATOM 735 N N . THR A 1 99 ? -4.512 -2.941 19.022 1.00 93.69 99 THR A N 1
ATOM 736 C CA . THR A 1 99 ? -4.422 -2.680 17.582 1.00 93.69 99 THR A CA 1
ATOM 737 C C . THR A 1 99 ? -2.982 -2.366 17.202 1.00 93.69 99 THR A C 1
ATOM 739 O O . THR A 1 99 ? -2.453 -2.972 16.282 1.00 93.69 99 THR A O 1
ATOM 742 N N . THR A 1 100 ? -2.315 -1.488 17.946 1.00 91.75 100 THR A N 1
ATOM 743 C CA . THR A 1 100 ? -0.905 -1.147 17.737 1.00 91.75 100 THR A CA 1
ATOM 744 C C . THR A 1 100 ? -0.002 -2.383 17.791 1.00 91.75 100 THR A C 1
ATOM 746 O O . THR A 1 100 ? 0.808 -2.582 16.887 1.00 91.75 100 THR A O 1
ATOM 749 N N . ASP A 1 101 ? -0.170 -3.264 18.780 1.00 91.25 101 ASP A N 1
ATOM 750 C CA . ASP A 1 101 ? 0.565 -4.533 18.871 1.00 91.25 101 ASP A CA 1
ATOM 751 C C . ASP A 1 101 ? 0.298 -5.456 17.679 1.00 91.25 101 ASP A C 1
ATOM 753 O O . ASP A 1 101 ? 1.212 -6.121 17.185 1.00 91.25 101 ASP A O 1
ATOM 757 N N . TYR A 1 102 ? -0.937 -5.476 17.178 1.00 95.31 102 TYR A N 1
ATOM 758 C CA . TYR A 1 102 ? -1.281 -6.192 15.957 1.00 95.31 102 TYR A CA 1
ATOM 759 C C . TYR A 1 102 ? -0.582 -5.597 14.723 1.00 95.31 102 TYR A C 1
ATOM 761 O O . TYR A 1 102 ? 0.037 -6.344 13.965 1.00 95.31 102 TYR A O 1
ATOM 769 N N . LEU A 1 103 ? -0.576 -4.267 14.565 1.00 94.88 103 LEU A N 1
ATOM 770 C CA . LEU A 1 103 ? 0.131 -3.570 13.480 1.00 94.88 103 LEU A CA 1
ATOM 771 C C . LEU A 1 103 ? 1.642 -3.850 13.501 1.00 94.88 103 LEU A C 1
ATOM 773 O O . LEU A 1 103 ? 2.251 -4.062 12.449 1.00 94.88 103 LEU A O 1
ATOM 777 N N . TYR A 1 104 ? 2.245 -3.924 14.694 1.00 93.12 104 TYR A N 1
ATOM 778 C CA . TYR A 1 104 ? 3.667 -4.238 14.855 1.00 93.12 104 TYR A CA 1
ATOM 779 C C . TYR A 1 104 ? 4.057 -5.604 14.278 1.00 93.12 104 TYR A C 1
ATOM 781 O O . TYR A 1 104 ? 5.202 -5.758 13.850 1.00 93.12 104 TYR A O 1
ATOM 789 N N . LYS A 1 105 ? 3.135 -6.572 14.184 1.00 94.12 105 LYS A N 1
ATOM 790 C CA . LYS A 1 105 ? 3.413 -7.877 13.558 1.00 94.12 105 LYS A CA 1
ATOM 791 C C . LYS A 1 105 ? 3.708 -7.744 12.064 1.00 94.12 105 LYS A C 1
ATOM 793 O O . LYS A 1 105 ? 4.601 -8.418 11.566 1.00 94.12 105 LYS A O 1
ATOM 798 N N . PHE A 1 106 ? 2.999 -6.855 11.369 1.00 95.44 106 PHE A N 1
ATOM 799 C CA . PHE A 1 106 ? 3.226 -6.586 9.946 1.00 95.44 106 PHE A CA 1
ATOM 800 C C . PHE A 1 106 ? 4.460 -5.724 9.744 1.00 95.44 106 PHE A C 1
ATOM 802 O O . PHE A 1 106 ? 5.292 -6.011 8.891 1.00 95.44 106 PHE A O 1
ATOM 809 N N . ILE A 1 107 ? 4.603 -4.696 10.577 1.00 93.62 107 ILE A N 1
ATOM 810 C CA . ILE A 1 107 ? 5.752 -3.797 10.562 1.00 93.62 107 ILE A CA 1
ATOM 811 C C . ILE A 1 107 ? 7.057 -4.567 10.764 1.00 93.62 107 ILE A C 1
ATOM 813 O O . ILE A 1 107 ? 7.995 -4.409 9.999 1.00 93.62 107 ILE A O 1
ATOM 817 N N . THR A 1 108 ? 7.132 -5.440 11.758 1.00 92.00 108 THR A N 1
ATOM 818 C CA . THR A 1 108 ? 8.363 -6.196 12.037 1.00 92.00 108 THR A CA 1
ATOM 819 C C . THR A 1 108 ? 8.490 -7.473 11.203 1.00 92.00 108 THR A C 1
ATOM 821 O O . THR A 1 108 ? 9.442 -8.232 11.394 1.00 92.00 108 THR A O 1
ATOM 824 N N . TYR A 1 109 ? 7.559 -7.720 10.271 1.00 92.69 109 TYR A N 1
ATOM 825 C CA . TYR A 1 109 ? 7.603 -8.890 9.403 1.00 92.69 109 TYR A CA 1
ATOM 826 C C . TYR A 1 109 ? 8.859 -8.865 8.530 1.00 92.69 109 TYR A C 1
ATOM 828 O O . TYR A 1 109 ? 9.088 -7.947 7.737 1.00 92.69 109 TYR A O 1
ATOM 836 N N . ASN A 1 110 ? 9.666 -9.914 8.667 1.00 91.25 110 ASN A N 1
ATOM 837 C CA . ASN A 1 110 ? 10.878 -10.108 7.894 1.00 91.25 110 ASN A CA 1
ATOM 838 C C . ASN A 1 110 ? 11.095 -11.602 7.651 1.00 91.25 110 ASN A C 1
ATOM 840 O O . ASN A 1 110 ? 11.444 -12.344 8.570 1.00 91.25 110 ASN A O 1
ATOM 844 N N . ASN A 1 111 ? 10.912 -12.033 6.405 1.00 91.56 111 ASN A N 1
ATOM 845 C CA . ASN A 1 111 ? 11.209 -13.390 5.977 1.00 91.56 111 ASN A CA 1
ATOM 846 C C . ASN A 1 111 ? 12.158 -13.356 4.776 1.00 91.56 111 ASN A C 1
ATOM 848 O O . ASN A 1 111 ? 11.743 -13.127 3.645 1.00 91.56 111 ASN A O 1
ATOM 852 N N . LYS A 1 112 ? 13.443 -13.627 5.021 1.00 89.75 112 LYS A N 1
ATOM 853 C CA . LYS A 1 112 ? 14.498 -13.590 3.992 1.00 89.75 112 LYS A CA 1
ATOM 854 C C . LYS A 1 112 ? 14.330 -14.638 2.887 1.00 89.75 112 LYS A C 1
ATOM 856 O O . LYS A 1 112 ? 14.992 -14.533 1.861 1.00 89.75 112 LYS A O 1
ATOM 861 N N . HIS A 1 113 ? 13.506 -15.658 3.115 1.00 90.50 113 HIS A N 1
ATOM 862 C CA . HIS A 1 113 ? 13.271 -16.742 2.163 1.00 90.50 113 HIS A CA 1
ATOM 863 C C . HIS A 1 113 ? 11.996 -16.545 1.336 1.00 90.50 113 HIS A C 1
ATOM 865 O O . HIS A 1 113 ? 11.750 -17.324 0.419 1.00 90.50 113 HIS A O 1
ATOM 871 N N . ASP A 1 114 ? 11.188 -15.533 1.658 1.00 92.94 114 ASP A N 1
ATOM 872 C CA . ASP A 1 114 ? 9.969 -15.197 0.925 1.00 92.94 114 ASP A CA 1
ATOM 873 C C . ASP A 1 114 ? 10.219 -14.014 -0.027 1.00 92.94 114 ASP A C 1
ATOM 875 O O . ASP A 1 114 ? 11.292 -13.407 -0.044 1.00 92.94 114 ASP A O 1
ATOM 879 N N . THR A 1 115 ? 9.224 -13.684 -0.845 1.00 94.00 115 THR A N 1
ATOM 880 C CA . THR A 1 115 ? 9.229 -12.500 -1.718 1.00 94.00 115 THR A CA 1
ATOM 881 C C . THR A 1 115 ? 8.441 -11.334 -1.126 1.00 94.00 115 THR A C 1
ATOM 883 O O . THR A 1 115 ? 8.372 -10.272 -1.744 1.00 94.00 115 THR A O 1
ATOM 886 N N . ARG A 1 116 ? 7.851 -11.524 0.063 1.00 95.81 116 ARG A N 1
ATOM 887 C CA . ARG A 1 116 ? 7.078 -10.520 0.798 1.00 95.81 116 ARG A CA 1
ATOM 888 C C . ARG A 1 116 ? 7.933 -9.841 1.849 1.00 95.81 116 ARG A C 1
ATOM 890 O O . ARG A 1 116 ? 8.510 -10.503 2.709 1.00 95.81 116 ARG A O 1
ATOM 897 N N . PHE A 1 117 ? 7.956 -8.518 1.821 1.00 96.81 117 PHE A N 1
ATOM 898 C CA . PHE A 1 117 ? 8.732 -7.722 2.761 1.00 96.81 117 PHE A CA 1
ATOM 899 C C . PHE A 1 117 ? 7.984 -6.455 3.126 1.00 96.81 117 PHE A C 1
ATOM 901 O O . PHE A 1 117 ? 7.405 -5.796 2.266 1.00 96.81 117 PHE A O 1
ATOM 908 N N . HIS A 1 118 ? 8.073 -6.049 4.389 1.00 96.94 118 HIS A N 1
ATOM 909 C CA . HIS A 1 118 ? 7.715 -4.683 4.734 1.00 96.94 118 HIS A CA 1
ATOM 910 C C . HIS A 1 118 ? 8.684 -3.697 4.060 1.00 96.94 118 HIS A C 1
ATOM 912 O O . HIS A 1 118 ? 9.881 -3.962 3.971 1.00 96.94 118 HIS A O 1
ATOM 918 N N . ILE A 1 119 ? 8.197 -2.527 3.638 1.00 96.75 119 ILE A N 1
ATOM 919 C CA . ILE A 1 119 ? 8.969 -1.554 2.841 1.00 96.75 119 ILE A CA 1
ATOM 920 C C . ILE A 1 119 ? 10.310 -1.075 3.437 1.00 96.75 119 ILE A C 1
ATOM 922 O O . ILE A 1 119 ? 11.209 -0.717 2.689 1.00 96.75 119 ILE A O 1
ATOM 926 N N . HIS A 1 120 ? 10.503 -1.101 4.758 1.00 94.62 120 HIS A N 1
ATOM 927 C CA . HIS A 1 120 ? 11.786 -0.752 5.396 1.00 94.62 120 HIS A CA 1
ATOM 928 C C . HIS A 1 120 ? 12.684 -1.965 5.688 1.00 94.62 120 HIS A C 1
ATOM 930 O O . HIS A 1 120 ? 13.780 -1.814 6.230 1.00 94.62 120 HIS A O 1
ATOM 936 N N . HIS A 1 121 ? 12.207 -3.165 5.363 1.00 95.19 121 HIS A N 1
ATOM 937 C CA . HIS A 1 121 ? 12.924 -4.432 5.460 1.00 95.19 121 HIS A CA 1
ATOM 938 C C . HIS A 1 121 ? 13.241 -5.018 4.078 1.00 95.19 121 HIS A C 1
ATOM 940 O O . HIS A 1 121 ? 13.616 -6.187 3.984 1.00 95.19 121 HIS A O 1
ATOM 946 N N . LEU A 1 122 ? 13.125 -4.219 3.010 1.00 94.81 122 LEU A N 1
ATOM 947 C CA . LEU A 1 122 ? 13.513 -4.662 1.676 1.00 94.81 122 LEU A CA 1
ATOM 948 C C . LEU A 1 122 ? 14.997 -5.078 1.664 1.00 94.81 122 LEU A C 1
ATOM 950 O O . LEU A 1 122 ? 15.841 -4.383 2.241 1.00 94.81 122 LEU A O 1
ATOM 954 N N . PRO A 1 123 ? 15.341 -6.209 1.023 1.00 94.44 123 PRO A N 1
ATOM 955 C CA . PRO A 1 123 ? 16.708 -6.713 1.025 1.00 94.44 123 PRO A CA 1
ATOM 956 C C . PRO A 1 123 ? 17.638 -5.745 0.291 1.00 94.44 123 PRO A C 1
ATOM 958 O O . PRO A 1 123 ? 17.367 -5.338 -0.831 1.00 94.44 123 PRO A O 1
ATOM 961 N N . THR A 1 124 ? 18.771 -5.378 0.888 1.00 89.81 124 THR A N 1
ATOM 962 C CA . THR A 1 124 ? 19.701 -4.404 0.285 1.00 89.81 124 THR A CA 1
ATOM 963 C C . THR A 1 124 ? 20.449 -4.948 -0.938 1.00 89.81 124 THR A C 1
ATOM 965 O O . THR A 1 124 ? 20.887 -4.165 -1.779 1.00 89.81 124 THR A O 1
ATOM 968 N N . GLY A 1 125 ? 20.568 -6.274 -1.064 1.00 91.44 125 GLY A N 1
ATOM 969 C CA . GLY A 1 125 ? 21.224 -6.969 -2.172 1.00 91.44 125 GLY A CA 1
ATOM 970 C C . GLY A 1 125 ? 20.321 -8.012 -2.835 1.00 91.44 125 GLY A C 1
ATOM 971 O O . GLY A 1 125 ? 19.301 -8.415 -2.281 1.00 91.44 125 GLY A O 1
ATOM 972 N N . GLY A 1 126 ? 20.692 -8.443 -4.044 1.00 91.25 126 GLY A N 1
ATOM 973 C CA . GLY A 1 126 ? 19.961 -9.473 -4.798 1.00 91.25 126 GLY A CA 1
ATOM 974 C C . GLY A 1 126 ? 18.631 -9.016 -5.408 1.00 91.25 126 GLY A C 1
ATOM 975 O O . GLY A 1 126 ? 17.945 -9.816 -6.037 1.00 91.25 126 GLY A O 1
ATOM 976 N N . MET A 1 127 ? 18.262 -7.744 -5.244 1.00 95.19 127 MET A N 1
ATOM 977 C CA . MET A 1 127 ? 17.122 -7.161 -5.942 1.00 95.19 127 MET A CA 1
ATOM 978 C C . MET A 1 127 ? 17.534 -6.641 -7.319 1.00 95.19 127 MET A C 1
ATOM 980 O O . MET A 1 127 ? 18.446 -5.816 -7.430 1.00 95.19 127 MET A O 1
ATOM 984 N N . LEU A 1 128 ? 16.797 -7.047 -8.345 1.00 96.00 128 LEU A N 1
ATOM 985 C CA . LEU A 1 128 ? 17.035 -6.677 -9.738 1.00 96.00 128 LEU A CA 1
ATOM 986 C C . LEU A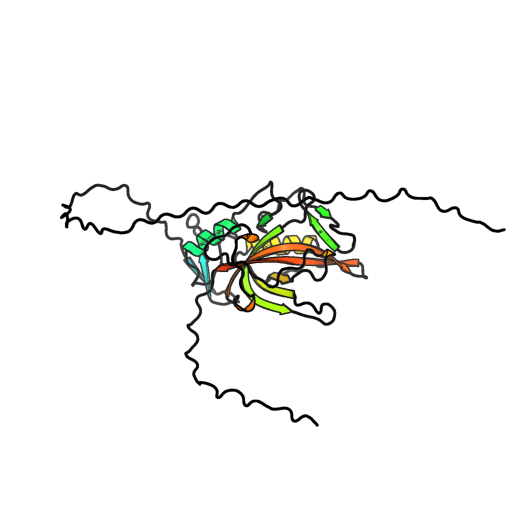 1 128 ? 15.799 -6.001 -10.334 1.00 96.00 128 LEU A C 1
ATOM 988 O O . LEU A 1 128 ? 14.711 -6.056 -9.763 1.00 96.00 128 LEU A O 1
ATOM 992 N N . TRP A 1 129 ? 15.992 -5.324 -11.460 1.00 95.88 129 TRP A N 1
ATOM 993 C CA . TRP A 1 129 ? 14.899 -4.902 -12.329 1.00 95.88 129 TRP A CA 1
ATOM 994 C C . TRP A 1 129 ? 14.789 -5.923 -13.446 1.00 95.88 129 TRP A C 1
ATOM 996 O O . TRP A 1 129 ? 15.761 -6.104 -14.178 1.00 95.88 129 TRP A O 1
ATOM 1006 N N . SER A 1 130 ? 13.629 -6.556 -13.574 1.00 96.25 130 SER 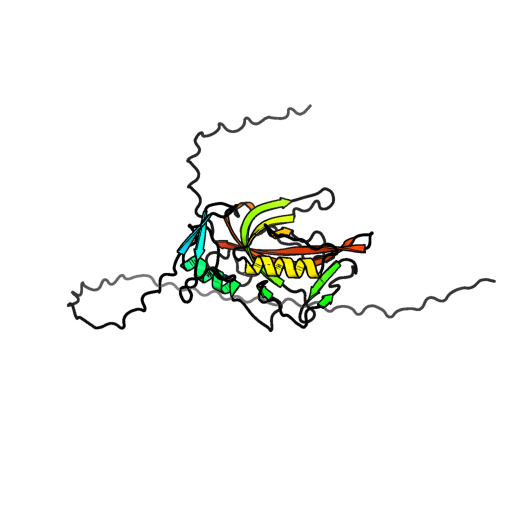A N 1
ATOM 1007 C CA . SER A 1 130 ? 13.410 -7.614 -14.560 1.00 96.25 130 SER A CA 1
ATOM 1008 C C . SER A 1 130 ? 12.116 -7.365 -15.317 1.00 96.25 130 SER A C 1
ATOM 1010 O O . SER A 1 130 ? 11.153 -6.847 -14.751 1.00 96.25 130 SER A O 1
ATOM 1012 N N . VAL A 1 131 ? 12.102 -7.741 -16.591 1.00 95.19 131 VAL A N 1
ATOM 1013 C CA . VAL A 1 131 ? 10.858 -7.871 -17.351 1.00 95.19 131 VAL A CA 1
ATOM 1014 C C . VAL A 1 131 ? 10.196 -9.164 -16.872 1.00 95.19 131 VAL A C 1
ATOM 1016 O O . VAL A 1 131 ? 10.852 -10.205 -16.849 1.00 95.19 131 VAL A O 1
ATOM 1019 N N . VAL A 1 132 ? 8.966 -9.075 -16.370 1.00 87.44 132 VAL A N 1
ATOM 1020 C CA . VAL A 1 132 ? 8.226 -10.240 -15.844 1.00 87.44 132 VAL A CA 1
ATOM 1021 C C . VAL A 1 132 ? 7.376 -10.885 -16.934 1.00 87.44 132 VAL A C 1
ATOM 1023 O O . VAL A 1 132 ? 7.203 -12.100 -16.914 1.00 87.44 132 VAL A O 1
ATOM 1026 N N . ASP A 1 133 ? 6.912 -10.075 -17.881 1.00 87.06 133 ASP A N 1
ATOM 1027 C CA . ASP A 1 133 ? 6.114 -10.490 -19.032 1.00 87.06 133 ASP A CA 1
ATOM 1028 C C . ASP A 1 133 ? 6.869 -10.197 -20.350 1.00 87.06 133 ASP A C 1
ATOM 1030 O O . ASP A 1 133 ? 8.103 -10.198 -20.377 1.00 87.06 133 ASP A O 1
ATOM 1034 N N . GLU A 1 134 ? 6.165 -9.945 -21.451 1.00 90.50 134 GLU A N 1
ATOM 1035 C CA . GLU A 1 13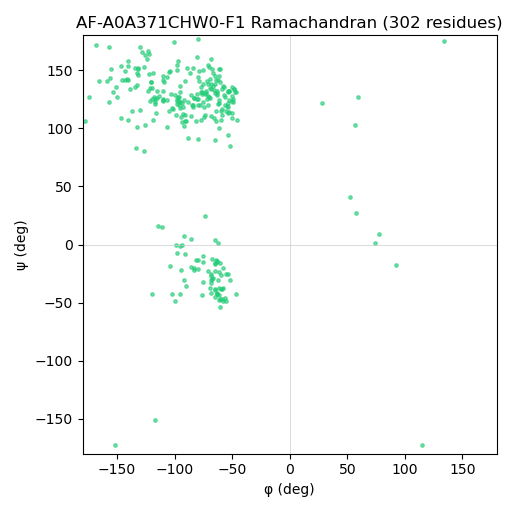4 ? 6.757 -9.719 -22.775 1.00 90.50 134 GLU A CA 1
ATOM 1036 C C . GLU A 1 134 ? 7.187 -8.263 -23.030 1.00 90.50 134 GLU A C 1
ATOM 1038 O O . GLU A 1 134 ? 8.011 -8.006 -23.912 1.00 90.50 134 GLU A O 1
ATOM 1043 N N . ASN A 1 135 ? 6.671 -7.294 -22.268 1.00 94.31 135 ASN A N 1
ATOM 1044 C CA . ASN A 1 135 ? 6.868 -5.875 -22.554 1.00 94.31 135 ASN A CA 1
ATOM 1045 C C . ASN A 1 135 ? 8.122 -5.278 -21.879 1.00 94.31 135 ASN A C 1
ATOM 1047 O O . ASN A 1 135 ? 8.094 -4.961 -20.687 1.00 94.31 135 ASN A O 1
ATOM 1051 N N . PRO A 1 136 ? 9.213 -4.984 -22.618 1.00 93.94 136 PRO A N 1
ATOM 1052 C CA . PRO A 1 136 ? 10.451 -4.466 -22.031 1.00 93.94 136 PRO A CA 1
ATOM 1053 C C . PRO A 1 136 ? 10.320 -3.049 -21.452 1.00 93.94 136 PRO A C 1
ATOM 1055 O O . PRO A 1 136 ? 11.214 -2.594 -20.738 1.00 93.94 136 PRO A O 1
ATOM 1058 N N . ARG A 1 137 ? 9.224 -2.340 -21.755 1.00 95.81 137 ARG A N 1
ATOM 1059 C CA . ARG A 1 137 ? 8.935 -1.014 -21.196 1.00 95.81 137 ARG A CA 1
ATOM 1060 C C . ARG A 1 137 ? 8.356 -1.085 -19.790 1.00 95.81 137 ARG A C 1
ATOM 1062 O O . ARG A 1 137 ? 8.315 -0.056 -19.122 1.00 95.81 137 ARG A O 1
ATOM 1069 N N . VAL A 1 138 ? 7.932 -2.264 -19.340 1.00 96.75 138 VAL A N 1
ATOM 1070 C CA . VAL A 1 138 ? 7.398 -2.490 -17.999 1.00 96.75 138 VAL A CA 1
ATOM 1071 C C . VAL A 1 138 ? 8.331 -3.443 -17.268 1.00 96.75 138 VAL A C 1
ATOM 1073 O O . VAL A 1 138 ? 8.501 -4.606 -17.621 1.00 96.75 138 VAL A O 1
ATOM 1076 N N . MET A 1 139 ? 8.993 -2.932 -16.237 1.00 97.25 139 MET A N 1
ATOM 1077 C CA . MET A 1 139 ? 9.933 -3.709 -15.440 1.00 97.25 139 MET A CA 1
ATOM 1078 C C . MET A 1 139 ? 9.492 -3.732 -13.991 1.00 97.25 139 MET A C 1
ATOM 1080 O O . MET A 1 139 ? 9.100 -2.714 -13.431 1.00 97.25 139 MET A O 1
ATOM 1084 N N . HIS A 1 140 ? 9.629 -4.884 -13.353 1.00 97.38 140 HIS A N 1
ATOM 1085 C CA . HIS A 1 140 ? 9.301 -5.062 -11.947 1.00 97.38 140 HIS A CA 1
ATOM 1086 C C . HIS A 1 140 ? 10.566 -5.112 -11.120 1.00 97.38 140 HIS A C 1
ATOM 1088 O O . HIS A 1 140 ? 11.610 -5.618 -11.553 1.00 97.38 140 HIS A O 1
ATOM 1094 N N . ARG A 1 141 ? 10.461 -4.645 -9.879 1.00 96.50 141 ARG A N 1
ATOM 1095 C CA . ARG A 1 141 ? 11.461 -4.969 -8.874 1.00 96.50 141 ARG A CA 1
ATOM 1096 C C . ARG A 1 141 ? 11.303 -6.441 -8.507 1.00 96.50 141 ARG A C 1
ATOM 1098 O O . ARG A 1 141 ? 10.253 -6.850 -8.023 1.00 96.50 141 ARG A O 1
ATOM 1105 N N . THR A 1 142 ? 12.348 -7.233 -8.715 1.00 96.62 142 THR A N 1
ATOM 1106 C CA . THR A 1 142 ? 12.334 -8.677 -8.449 1.00 96.62 142 THR A CA 1
ATOM 1107 C C . THR A 1 142 ? 13.361 -9.080 -7.401 1.00 96.62 142 THR A C 1
ATOM 1109 O O . THR A 1 142 ? 14.453 -8.511 -7.351 1.00 96.62 142 THR A O 1
ATOM 1112 N N . TYR A 1 143 ? 13.042 -10.107 -6.617 1.00 96.19 143 TYR A N 1
ATOM 1113 C CA . TYR A 1 143 ? 13.929 -10.774 -5.666 1.00 96.19 143 TYR A CA 1
ATOM 1114 C C . TYR A 1 143 ? 13.769 -12.290 -5.820 1.00 96.19 143 TYR A C 1
ATOM 1116 O O . TYR A 1 143 ? 12.650 -12.771 -5.978 1.00 96.19 143 TYR A O 1
ATOM 1124 N N . LEU A 1 144 ? 14.876 -13.042 -5.835 1.00 94.81 144 LEU A N 1
ATOM 1125 C CA . LEU A 1 144 ? 14.868 -14.492 -6.107 1.00 94.81 144 LEU A CA 1
ATOM 1126 C C . LEU A 1 144 ? 14.121 -14.858 -7.410 1.00 94.81 144 LEU A C 1
ATOM 1128 O O . LEU A 1 144 ? 13.367 -15.829 -7.455 1.00 94.81 144 LEU A O 1
ATOM 1132 N N . ASN A 1 145 ? 14.320 -14.060 -8.468 1.00 93.94 145 ASN A N 1
ATOM 1133 C CA . ASN A 1 145 ? 13.668 -14.204 -9.780 1.00 93.94 145 ASN A CA 1
ATOM 1134 C C . ASN A 1 145 ? 12.130 -14.163 -9.737 1.00 93.94 145 ASN A C 1
ATOM 1136 O O . ASN A 1 145 ? 11.465 -14.747 -10.588 1.00 93.94 145 ASN A O 1
ATOM 1140 N N . ARG A 1 146 ? 11.552 -13.488 -8.739 1.00 94.38 146 ARG A N 1
ATOM 1141 C CA . ARG A 1 146 ? 10.104 -13.298 -8.592 1.00 94.38 146 ARG A CA 1
ATOM 1142 C C . ARG A 1 146 ? 9.782 -11.830 -8.315 1.00 94.38 146 ARG A C 1
ATOM 1144 O O . ARG A 1 146 ? 10.624 -11.153 -7.719 1.00 94.38 146 ARG A O 1
ATOM 1151 N N . PRO A 1 147 ? 8.594 -11.330 -8.700 1.00 94.75 147 PRO A N 1
ATOM 1152 C CA . PRO A 1 147 ? 8.139 -10.001 -8.302 1.00 94.75 147 PRO A CA 1
ATOM 1153 C C . PRO A 1 147 ? 8.206 -9.821 -6.783 1.00 94.75 147 PRO A C 1
ATOM 1155 O O . PRO A 1 147 ? 7.799 -10.698 -6.014 1.00 94.75 147 PRO A O 1
ATOM 1158 N N . LEU A 1 148 ? 8.782 -8.700 -6.359 1.00 95.44 148 LEU A N 1
ATOM 1159 C CA . LEU A 1 148 ? 8.890 -8.322 -4.958 1.00 95.44 148 LEU A CA 1
ATOM 1160 C C . LEU A 1 148 ? 7.541 -7.782 -4.479 1.00 95.44 148 LEU A C 1
ATOM 1162 O O . LEU A 1 148 ? 7.075 -6.759 -4.978 1.00 95.44 148 LEU A O 1
ATOM 1166 N N . LEU A 1 149 ? 6.967 -8.426 -3.467 1.00 96.31 149 LEU A N 1
ATOM 1167 C CA . LEU A 1 149 ? 5.734 -7.989 -2.824 1.00 96.31 149 LEU A CA 1
ATOM 1168 C C . LEU A 1 149 ? 6.078 -7.100 -1.627 1.00 96.31 149 LEU A C 1
ATOM 1170 O O . LEU A 1 149 ? 6.647 -7.544 -0.629 1.00 96.31 149 LEU A O 1
ATOM 1174 N N . ILE A 1 150 ? 5.735 -5.826 -1.738 1.00 97.50 150 ILE A N 1
ATOM 1175 C CA . ILE A 1 150 ? 6.017 -4.797 -0.746 1.00 97.50 150 ILE A CA 1
ATOM 1176 C C . ILE A 1 150 ? 4.778 -4.585 0.110 1.00 97.50 150 ILE A C 1
ATOM 1178 O O . ILE A 1 150 ? 3.703 -4.265 -0.388 1.00 97.50 150 ILE A O 1
ATOM 1182 N N . TRP A 1 151 ? 4.952 -4.735 1.413 1.00 97.94 151 TRP A N 1
ATOM 1183 C CA . TRP A 1 151 ? 3.943 -4.474 2.423 1.00 97.94 151 TRP A CA 1
ATOM 1184 C C . TRP A 1 151 ? 4.114 -3.070 3.002 1.00 97.94 151 TRP A C 1
ATOM 1186 O O . TRP A 1 151 ? 5.200 -2.693 3.458 1.00 97.94 151 TRP A O 1
ATOM 1196 N N . ILE A 1 152 ? 3.026 -2.301 2.982 1.00 98.00 152 ILE A N 1
ATOM 1197 C CA . ILE A 1 152 ? 2.954 -0.938 3.510 1.00 98.00 152 ILE A CA 1
ATOM 1198 C C . ILE A 1 152 ? 1.735 -0.840 4.423 1.00 98.00 152 ILE A C 1
ATOM 1200 O O . ILE A 1 152 ? 0.600 -0.951 3.964 1.00 98.00 152 ILE A O 1
ATOM 1204 N N . VAL A 1 153 ? 1.958 -0.606 5.716 1.00 97.94 153 VAL A N 1
ATOM 1205 C CA . VAL A 1 153 ? 0.873 -0.254 6.641 1.00 97.94 153 VAL A CA 1
ATOM 1206 C C . VAL A 1 153 ? 0.601 1.245 6.530 1.00 97.94 153 VAL A C 1
ATOM 1208 O O . VAL A 1 153 ? 1.515 2.062 6.667 1.00 97.94 153 VAL A O 1
ATOM 1211 N N . ALA A 1 154 ? -0.649 1.617 6.270 1.00 97.88 154 ALA A N 1
ATOM 1212 C CA . ALA A 1 154 ? -1.027 3.001 6.008 1.00 97.88 154 ALA A CA 1
ATOM 1213 C C . ALA A 1 154 ? -2.434 3.323 6.541 1.00 97.88 154 ALA A C 1
ATOM 1215 O O . ALA A 1 154 ? -3.285 2.442 6.659 1.00 97.88 154 ALA A O 1
ATOM 1216 N N . SER A 1 155 ? -2.678 4.594 6.864 1.00 97.56 155 SER A N 1
ATOM 1217 C CA . SER A 1 155 ? -4.005 5.114 7.203 1.00 97.56 155 SER A CA 1
ATOM 1218 C C . SER A 1 155 ? -4.661 5.678 5.947 1.00 97.56 155 SER A C 1
ATOM 1220 O O . SER A 1 155 ? -4.103 6.554 5.289 1.00 97.56 155 SER A O 1
ATOM 1222 N N . VAL A 1 156 ? -5.831 5.161 5.588 1.00 97.88 156 VAL A N 1
ATOM 1223 C CA . VAL A 1 156 ? -6.549 5.533 4.368 1.00 97.88 156 VAL A CA 1
ATOM 1224 C C . VAL A 1 156 ? -6.944 7.005 4.425 1.00 97.88 156 VAL A C 1
ATOM 1226 O O . VAL A 1 156 ? -7.521 7.467 5.402 1.00 97.88 156 VAL A O 1
ATOM 1229 N N . ILE A 1 157 ? -6.674 7.742 3.355 1.00 96.94 157 ILE A N 1
ATOM 1230 C CA . ILE A 1 157 ? -7.209 9.087 3.128 1.00 96.94 157 ILE A CA 1
ATOM 1231 C C . ILE A 1 157 ? -8.398 8.988 2.179 1.00 96.94 157 ILE A C 1
ATOM 1233 O O . ILE A 1 157 ? -9.462 9.523 2.489 1.00 96.94 157 ILE A O 1
ATOM 1237 N N . ASP A 1 158 ? -8.210 8.272 1.069 1.00 97.12 158 ASP A N 1
ATOM 1238 C CA . ASP A 1 158 ? -9.197 8.053 0.016 1.00 97.12 158 ASP A CA 1
ATOM 1239 C C . ASP A 1 158 ? -9.114 6.614 -0.511 1.00 97.12 158 ASP A C 1
ATOM 1241 O O . ASP A 1 158 ? -8.025 6.049 -0.638 1.00 97.12 158 ASP A O 1
ATOM 1245 N N . ALA A 1 159 ? -10.271 6.037 -0.819 1.00 96.69 159 ALA A N 1
ATOM 1246 C CA . ALA A 1 159 ? -10.418 4.698 -1.370 1.00 96.69 159 ALA A CA 1
ATOM 1247 C C . ALA A 1 159 ? -11.522 4.736 -2.429 1.00 96.69 159 ALA A C 1
ATOM 1249 O O . ALA A 1 159 ? -12.701 4.880 -2.105 1.00 96.69 159 ALA A O 1
ATOM 1250 N N . THR A 1 160 ? -11.136 4.654 -3.700 1.00 95.31 160 THR A N 1
ATOM 1251 C CA . THR A 1 160 ? -12.042 4.879 -4.832 1.00 95.31 160 THR A CA 1
ATOM 1252 C C . THR A 1 160 ? -11.886 3.814 -5.910 1.00 95.31 160 THR A C 1
ATOM 1254 O O . THR A 1 160 ? -10.819 3.226 -6.084 1.00 95.31 160 THR A O 1
ATOM 1257 N N . LEU A 1 161 ? -12.970 3.570 -6.650 1.00 94.19 161 LEU A N 1
ATOM 1258 C CA . LEU A 1 161 ? -12.929 2.849 -7.920 1.00 94.19 161 LEU A CA 1
ATOM 1259 C C . LEU A 1 161 ? -12.865 3.875 -9.050 1.00 94.19 161 LEU A C 1
ATOM 1261 O O . LEU A 1 161 ? -13.722 4.751 -9.158 1.00 94.19 161 LEU A O 1
ATOM 1265 N N . LYS A 1 162 ? -11.834 3.772 -9.882 1.00 91.06 162 LYS A N 1
ATOM 1266 C CA . LYS A 1 162 ? -11.575 4.656 -11.015 1.00 91.06 162 LYS A CA 1
ATOM 1267 C C . LYS A 1 162 ? -11.722 3.862 -12.304 1.00 91.06 162 LYS A C 1
ATOM 1269 O O . LYS A 1 162 ? -11.081 2.833 -12.473 1.00 91.06 162 LYS A O 1
ATOM 1274 N N . SER A 1 163 ? -12.521 4.376 -13.226 1.00 89.81 163 SER A N 1
ATOM 1275 C CA . SER A 1 163 ? -12.576 3.918 -14.614 1.00 89.81 163 SER A CA 1
ATOM 1276 C C . SER A 1 163 ? -12.221 5.106 -15.503 1.00 89.81 163 SER A C 1
ATOM 1278 O O . SER A 1 163 ? -12.586 6.246 -15.201 1.00 89.81 163 SER A O 1
ATOM 1280 N N . THR A 1 164 ? -11.439 4.873 -16.552 1.00 88.00 164 THR A N 1
ATOM 1281 C CA . THR A 1 164 ? -11.078 5.899 -17.538 1.00 88.00 164 THR A CA 1
ATOM 1282 C C . THR A 1 164 ? -11.499 5.433 -18.923 1.00 88.00 164 THR A C 1
ATOM 1284 O O . THR A 1 164 ? -11.790 4.261 -19.135 1.00 88.00 164 THR A O 1
ATOM 1287 N N . ARG A 1 165 ? -11.511 6.342 -19.903 1.00 88.56 165 ARG A N 1
ATOM 1288 C CA . ARG A 1 165 ? -11.807 5.957 -21.289 1.00 88.56 165 ARG A CA 1
ATOM 1289 C C . ARG A 1 165 ? -10.840 4.886 -21.812 1.00 88.56 165 ARG A C 1
ATOM 1291 O O . ARG A 1 165 ? -11.273 3.991 -22.527 1.00 88.56 165 ARG A O 1
ATOM 1298 N N . ASP A 1 166 ? -9.571 4.975 -21.419 1.00 84.88 166 ASP A N 1
ATOM 1299 C CA . ASP A 1 166 ? -8.518 4.038 -21.833 1.00 84.88 166 ASP A CA 1
ATOM 1300 C C . ASP A 1 166 ? -8.542 2.724 -21.033 1.00 84.88 166 ASP A C 1
ATOM 1302 O O . ASP A 1 166 ? -8.056 1.702 -21.504 1.00 84.88 166 ASP A O 1
ATOM 1306 N N . HIS A 1 167 ? -9.148 2.736 -19.841 1.00 85.19 167 HIS A N 1
ATOM 1307 C CA . HIS A 1 167 ? -9.287 1.577 -18.959 1.00 85.19 167 HIS A CA 1
ATOM 1308 C C . HIS A 1 167 ? -10.732 1.506 -18.449 1.00 85.19 167 HIS A C 1
ATOM 1310 O O . HIS A 1 167 ? -11.020 2.011 -17.357 1.00 85.19 167 HIS A O 1
ATOM 1316 N N . PRO A 1 168 ? -11.655 0.923 -19.238 1.00 85.44 168 PRO A N 1
ATOM 1317 C CA . PRO A 1 168 ? -13.079 0.925 -18.910 1.00 85.44 168 PRO A CA 1
ATOM 1318 C C . PRO A 1 168 ? -13.405 0.066 -17.682 1.00 85.44 168 PRO A C 1
ATOM 1320 O O . PRO A 1 168 ? -14.395 0.329 -16.997 1.00 85.44 168 PRO A O 1
ATOM 1323 N N . GLN A 1 169 ? -12.574 -0.933 -17.379 1.00 87.88 169 GLN A N 1
ATOM 1324 C CA . GLN A 1 169 ? -12.714 -1.743 -16.172 1.00 87.88 169 GLN A CA 1
ATOM 1325 C C . GLN A 1 169 ? -12.415 -0.907 -14.913 1.00 87.88 169 GLN A C 1
ATOM 1327 O O . GLN A 1 169 ? -11.420 -0.172 -14.897 1.00 87.88 169 GLN A O 1
ATOM 1332 N N . PRO A 1 170 ? -13.255 -0.987 -13.862 1.00 90.12 170 PRO A N 1
ATOM 1333 C CA . PRO A 1 170 ? -12.990 -0.307 -12.601 1.00 90.12 170 PRO A CA 1
ATOM 1334 C C . PRO A 1 170 ? -11.665 -0.767 -11.991 1.00 90.12 170 PRO A C 1
ATOM 1336 O O . PRO A 1 170 ? -11.375 -1.954 -11.905 1.00 90.12 170 PRO A O 1
ATOM 1339 N N . ARG A 1 171 ? -10.858 0.191 -11.538 1.00 92.12 171 ARG A N 1
ATOM 1340 C CA . ARG A 1 171 ? -9.587 -0.057 -10.856 1.00 92.12 171 ARG A CA 1
ATOM 1341 C C . ARG A 1 171 ? -9.604 0.566 -9.480 1.00 92.12 171 ARG A C 1
ATOM 1343 O O . ARG A 1 171 ? -9.984 1.727 -9.318 1.00 92.12 171 ARG A O 1
ATOM 1350 N N . MET A 1 172 ? -9.152 -0.189 -8.490 1.00 95.19 172 MET A N 1
ATOM 1351 C CA . MET A 1 172 ? -9.024 0.314 -7.132 1.00 95.19 172 MET A CA 1
ATOM 1352 C C . MET A 1 172 ? -7.850 1.287 -7.039 1.00 95.19 172 MET A C 1
ATOM 1354 O O . MET A 1 172 ? -6.738 0.973 -7.472 1.00 95.19 172 MET A O 1
ATOM 1358 N N . ARG A 1 173 ? -8.109 2.455 -6.453 1.00 96.12 173 ARG A N 1
ATOM 1359 C CA . ARG A 1 173 ? -7.130 3.477 -6.098 1.00 96.12 173 ARG A CA 1
ATOM 1360 C C . ARG A 1 173 ? -7.214 3.736 -4.602 1.00 96.12 173 ARG A C 1
ATOM 1362 O O . ARG A 1 173 ? -8.271 4.112 -4.098 1.00 96.12 173 ARG A O 1
ATOM 1369 N N . ILE A 1 174 ? -6.091 3.584 -3.911 1.00 97.50 174 ILE A N 1
ATOM 1370 C CA . ILE A 1 174 ? -5.959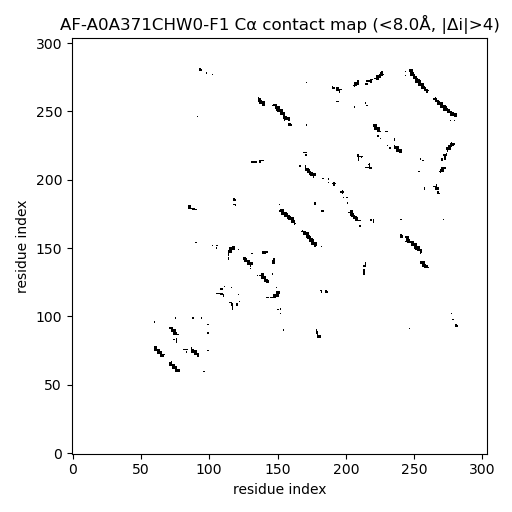 3.942 -2.499 1.00 97.50 174 ILE A CA 1
ATOM 1371 C C . ILE A 1 174 ? -4.955 5.080 -2.377 1.00 97.50 174 ILE A C 1
ATOM 1373 O O . ILE A 1 174 ? -3.814 4.968 -2.825 1.00 97.50 174 ILE A O 1
ATOM 1377 N N . VAL A 1 175 ? -5.374 6.164 -1.732 1.00 98.00 175 VAL A N 1
ATOM 1378 C CA . VAL A 1 175 ? -4.479 7.211 -1.240 1.00 98.00 175 VAL A CA 1
ATOM 1379 C C . VAL A 1 175 ? -4.412 7.065 0.268 1.00 98.00 175 VAL A C 1
ATOM 1381 O O . VAL A 1 175 ? -5.444 7.092 0.937 1.00 98.00 175 VAL A O 1
ATOM 1384 N N . ALA A 1 176 ? -3.214 6.917 0.819 1.00 98.00 176 ALA A N 1
ATOM 1385 C CA . ALA A 1 176 ? -3.035 6.688 2.244 1.00 98.00 176 ALA A CA 1
ATOM 1386 C C . ALA A 1 176 ? -1.833 7.455 2.806 1.00 98.00 176 ALA A C 1
ATOM 1388 O O . ALA A 1 176 ? -0.878 7.772 2.093 1.00 98.00 176 ALA A O 1
ATOM 1389 N N . ASP A 1 177 ? -1.890 7.765 4.096 1.00 96.69 177 ASP A N 1
ATOM 1390 C CA . ASP A 1 177 ? -0.775 8.313 4.860 1.00 96.69 177 ASP A CA 1
ATOM 1391 C C . ASP A 1 177 ? 0.032 7.177 5.493 1.00 96.69 177 ASP A C 1
ATOM 1393 O O . ASP A 1 177 ? -0.529 6.195 5.985 1.00 96.69 177 ASP A O 1
ATOM 1397 N N . PHE A 1 178 ? 1.355 7.305 5.510 1.00 95.62 178 PHE A N 1
ATOM 1398 C CA . PHE A 1 178 ? 2.206 6.319 6.166 1.00 95.62 178 PHE A CA 1
ATOM 1399 C C . PHE A 1 178 ? 2.022 6.398 7.678 1.00 95.62 178 PHE A C 1
ATOM 1401 O O . PHE A 1 178 ? 2.106 7.478 8.260 1.00 95.62 178 PHE A O 1
ATOM 1408 N N . VAL A 1 179 ? 1.879 5.247 8.337 1.00 94.50 179 VAL A N 1
ATOM 1409 C CA . VAL A 1 179 ? 1.836 5.208 9.809 1.00 94.50 179 VAL A CA 1
ATOM 1410 C C . VAL A 1 179 ? 3.219 5.402 10.444 1.00 94.50 179 VAL A C 1
ATOM 1412 O O . VAL A 1 179 ? 3.315 5.569 11.654 1.00 94.50 179 VAL A O 1
ATOM 1415 N N . ARG A 1 180 ? 4.307 5.381 9.656 1.00 92.81 180 ARG A N 1
ATOM 1416 C CA . ARG A 1 180 ? 5.681 5.637 10.120 1.00 92.81 180 ARG A CA 1
ATOM 1417 C C . ARG A 1 180 ? 6.478 6.466 9.129 1.00 92.81 180 ARG A C 1
ATOM 1419 O O . ARG A 1 180 ? 6.462 6.220 7.924 1.00 92.81 180 ARG A O 1
ATOM 1426 N N . GLU A 1 181 ? 7.292 7.369 9.662 1.00 90.50 181 GLU A N 1
ATOM 1427 C CA . GLU A 1 181 ? 8.174 8.206 8.848 1.00 90.50 181 GLU A CA 1
ATOM 1428 C C . GLU A 1 181 ? 9.300 7.402 8.179 1.00 90.50 181 GLU A C 1
ATOM 1430 O O . GLU A 1 181 ? 9.727 7.729 7.072 1.00 90.50 181 GLU A O 1
ATOM 1435 N N . ARG A 1 182 ? 9.766 6.309 8.803 1.00 93.94 182 ARG A N 1
ATOM 1436 C CA . ARG A 1 182 ? 10.741 5.413 8.165 1.00 93.94 182 ARG A CA 1
ATOM 1437 C C . ARG A 1 182 ? 10.196 4.785 6.886 1.00 93.94 182 ARG A C 1
ATOM 1439 O O . ARG A 1 182 ? 10.905 4.761 5.889 1.00 93.94 182 ARG A O 1
ATOM 1446 N N . ASP A 1 183 ? 8.948 4.322 6.896 1.00 95.81 183 ASP A N 1
ATOM 1447 C CA . ASP A 1 183 ? 8.338 3.694 5.720 1.00 95.81 183 ASP A CA 1
ATOM 1448 C C . ASP A 1 183 ? 8.188 4.689 4.569 1.00 95.81 183 ASP A C 1
ATOM 1450 O O . ASP A 1 183 ? 8.498 4.359 3.427 1.00 95.81 183 ASP A O 1
ATOM 1454 N N . ARG A 1 184 ? 7.816 5.936 4.886 1.00 95.56 184 ARG A N 1
ATOM 1455 C CA . ARG A 1 184 ? 7.772 7.046 3.926 1.00 95.56 184 ARG A CA 1
ATOM 1456 C C . ARG A 1 184 ? 9.137 7.297 3.279 1.00 95.56 184 ARG A C 1
ATOM 1458 O O . ARG A 1 184 ? 9.232 7.433 2.059 1.00 95.56 184 ARG A O 1
ATOM 1465 N N . LYS A 1 185 ? 10.203 7.354 4.084 1.00 95.25 185 LYS A N 1
ATOM 1466 C CA . LYS A 1 185 ? 11.578 7.572 3.599 1.00 95.25 185 LYS A CA 1
ATOM 1467 C C . LYS A 1 185 ? 12.057 6.443 2.696 1.00 95.25 185 LYS A C 1
ATOM 1469 O O . LYS A 1 185 ? 12.648 6.717 1.656 1.00 95.25 185 LYS A O 1
ATOM 1474 N N . GLU A 1 186 ? 11.780 5.198 3.068 1.00 95.88 186 GLU A N 1
ATOM 1475 C CA . GLU A 1 186 ? 12.151 4.029 2.267 1.00 95.88 186 GLU A CA 1
ATOM 1476 C C . GLU A 1 186 ? 11.345 3.974 0.964 1.00 95.88 186 GLU A C 1
ATOM 1478 O O . GLU A 1 186 ? 11.922 3.787 -0.107 1.00 95.88 186 GLU A O 1
ATOM 1483 N N . ALA A 1 187 ? 10.040 4.265 1.006 1.00 96.38 187 ALA A N 1
ATOM 1484 C CA . ALA A 1 187 ? 9.220 4.393 -0.197 1.00 96.38 187 ALA A CA 1
ATOM 1485 C C . ALA A 1 187 ? 9.793 5.426 -1.173 1.00 96.38 187 ALA A C 1
ATOM 1487 O O . ALA A 1 187 ? 9.985 5.134 -2.354 1.00 96.38 187 ALA A O 1
ATOM 1488 N N . MET A 1 188 ? 10.138 6.610 -0.663 1.00 96.50 188 MET A N 1
ATOM 1489 C CA . MET A 1 188 ? 10.752 7.676 -1.448 1.00 96.50 188 MET A CA 1
ATOM 1490 C C . MET A 1 188 ? 12.123 7.270 -2.007 1.00 96.50 188 MET A C 1
ATOM 1492 O O . MET A 1 188 ? 12.415 7.541 -3.170 1.00 96.50 188 MET A O 1
ATOM 1496 N N . LEU A 1 189 ? 12.956 6.587 -1.216 1.00 95.75 189 LEU A N 1
ATOM 1497 C CA . LEU A 1 189 ? 14.260 6.087 -1.655 1.00 95.75 189 LEU A CA 1
ATOM 1498 C C . LEU A 1 189 ? 14.118 5.102 -2.822 1.00 95.75 189 LEU A C 1
ATOM 1500 O O . LEU A 1 189 ? 14.840 5.207 -3.814 1.00 95.75 189 LEU A O 1
ATOM 1504 N N . HIS A 1 190 ? 13.195 4.148 -2.713 1.00 94.19 190 HIS A N 1
ATOM 1505 C CA . HIS A 1 190 ? 12.956 3.140 -3.743 1.00 94.19 190 HIS A CA 1
ATOM 1506 C C . HIS A 1 190 ? 12.327 3.728 -5.010 1.00 94.19 190 HIS A C 1
ATOM 1508 O O . HIS A 1 190 ? 12.730 3.360 -6.117 1.00 94.19 190 HIS A O 1
ATOM 1514 N N . PHE A 1 191 ? 11.420 4.692 -4.857 1.00 94.19 191 PHE A N 1
ATOM 1515 C CA . PHE A 1 191 ? 10.864 5.464 -5.964 1.00 94.19 191 PHE A CA 1
ATOM 1516 C C . PHE A 1 191 ? 11.968 6.229 -6.717 1.00 94.19 191 PHE A C 1
ATOM 1518 O O . PHE A 1 191 ? 12.155 6.048 -7.921 1.00 94.19 191 PHE A O 1
ATOM 1525 N N . ASN A 1 192 ? 12.772 7.019 -5.998 1.00 95.38 192 ASN A N 1
ATOM 1526 C CA . ASN A 1 192 ? 13.798 7.891 -6.581 1.00 95.38 192 ASN A CA 1
ATOM 1527 C C . ASN A 1 192 ? 14.962 7.136 -7.223 1.00 95.38 192 ASN A C 1
ATOM 1529 O O . ASN A 1 192 ? 15.547 7.623 -8.183 1.00 95.38 192 ASN A O 1
ATOM 1533 N N . LYS A 1 193 ? 15.302 5.940 -6.729 1.00 92.25 193 LYS A N 1
ATOM 1534 C CA . LYS A 1 193 ? 16.312 5.074 -7.366 1.00 92.25 193 LYS A CA 1
ATOM 1535 C C . LYS A 1 193 ? 15.905 4.593 -8.763 1.00 92.25 193 LYS A C 1
ATOM 1537 O O . LYS A 1 193 ? 16.731 4.024 -9.472 1.00 92.25 193 LYS A O 1
ATOM 1542 N N . THR A 1 194 ? 14.638 4.761 -9.120 1.00 88.19 194 THR A N 1
ATOM 1543 C CA . THR A 1 194 ? 14.008 4.086 -10.254 1.00 88.19 194 THR A CA 1
ATOM 1544 C C . THR A 1 194 ? 13.494 5.071 -11.290 1.00 88.19 194 THR A C 1
ATOM 1546 O O . THR A 1 194 ? 13.658 4.840 -12.489 1.00 88.19 194 THR A O 1
ATOM 1549 N N . ALA A 1 195 ? 12.869 6.150 -10.824 1.00 92.44 195 ALA A N 1
ATOM 1550 C CA . ALA A 1 195 ? 12.289 7.177 -11.669 1.00 92.44 195 ALA A CA 1
ATOM 1551 C C . ALA A 1 195 ? 13.366 8.081 -12.287 1.00 92.44 195 ALA A C 1
ATOM 1553 O O . ALA A 1 195 ? 14.397 8.359 -11.676 1.00 92.44 195 ALA A O 1
ATOM 1554 N N . SER A 1 196 ? 13.091 8.613 -13.480 1.00 92.94 196 SER A N 1
ATOM 1555 C CA . SER A 1 196 ? 13.920 9.657 -14.099 1.00 92.94 196 SER A CA 1
ATOM 1556 C C . SER A 1 196 ? 13.912 10.967 -13.301 1.00 92.94 196 SER A C 1
ATOM 1558 O O . SER A 1 196 ? 14.837 11.764 -13.424 1.00 92.94 196 SER A O 1
ATOM 1560 N N . TYR A 1 197 ? 12.877 11.192 -12.486 1.00 91.94 197 TYR A N 1
ATOM 1561 C CA . TYR A 1 197 ? 12.719 12.387 -11.663 1.00 91.94 197 TYR A CA 1
ATOM 1562 C C . TYR A 1 197 ? 12.650 12.013 -10.190 1.00 91.94 197 TYR A C 1
ATOM 1564 O O . TYR A 1 197 ? 11.793 11.233 -9.775 1.00 91.94 197 TYR A O 1
ATOM 1572 N N . ALA A 1 198 ? 13.532 12.616 -9.396 1.00 93.12 198 ALA A N 1
ATOM 1573 C CA . ALA A 1 198 ? 13.518 12.447 -7.956 1.00 93.12 198 ALA A CA 1
ATOM 1574 C C . ALA A 1 198 ? 12.451 13.347 -7.323 1.00 93.12 198 ALA A C 1
ATOM 1576 O O . ALA A 1 198 ? 12.460 14.569 -7.493 1.00 93.12 198 ALA A O 1
ATOM 1577 N N . ILE A 1 199 ? 11.559 12.748 -6.544 1.00 93.69 199 ILE A N 1
ATOM 1578 C CA . ILE A 1 199 ? 10.650 13.482 -5.672 1.00 93.69 199 ILE A CA 1
ATOM 1579 C C . ILE A 1 199 ? 11.383 13.899 -4.392 1.00 93.69 199 ILE A C 1
ATOM 1581 O O . ILE A 1 199 ? 12.222 13.170 -3.863 1.00 93.69 199 ILE A O 1
ATOM 1585 N N . GLN A 1 200 ? 11.051 15.083 -3.881 1.00 93.94 200 GLN A N 1
ATOM 1586 C CA . GLN A 1 200 ? 11.627 15.619 -2.638 1.00 93.94 200 GLN A CA 1
ATOM 1587 C C . GLN A 1 200 ? 10.765 15.315 -1.409 1.00 93.94 200 GLN A C 1
ATOM 1589 O O . GLN A 1 200 ? 11.239 15.369 -0.276 1.00 93.94 200 GLN A O 1
ATOM 1594 N N . LYS A 1 201 ? 9.473 15.052 -1.626 1.00 92.38 201 LYS A N 1
ATOM 1595 C CA . LYS A 1 201 ? 8.484 14.797 -0.579 1.00 92.38 201 LYS A CA 1
ATOM 1596 C C . LYS A 1 201 ? 7.467 13.781 -1.080 1.00 92.38 201 LYS A C 1
ATOM 1598 O O . LYS A 1 201 ? 7.032 13.859 -2.225 1.00 92.38 201 LYS A O 1
ATOM 1603 N N . MET A 1 202 ? 7.054 12.884 -0.190 1.00 94.81 202 MET A N 1
ATOM 1604 C CA . MET A 1 202 ? 5.984 11.915 -0.421 1.00 94.81 202 MET A CA 1
ATOM 1605 C C . MET A 1 202 ? 4.964 12.043 0.722 1.00 94.81 202 MET A C 1
ATOM 1607 O O . MET A 1 202 ? 5.054 11.306 1.704 1.00 94.81 202 MET A O 1
ATOM 1611 N N . PRO A 1 203 ? 4.054 13.037 0.674 1.00 90.56 203 PRO A N 1
ATOM 1612 C CA . PRO A 1 203 ? 3.100 13.283 1.759 1.00 90.56 203 PRO A CA 1
ATOM 1613 C C . PRO A 1 203 ? 2.091 12.142 1.915 1.00 90.56 203 PRO A C 1
ATOM 1615 O O . PRO A 1 203 ? 1.631 11.878 3.019 1.00 90.56 203 PRO A O 1
ATOM 1618 N N . THR A 1 204 ? 1.790 11.436 0.833 1.00 95.62 204 THR A N 1
ATOM 1619 C CA . THR A 1 204 ? 0.914 10.269 0.813 1.00 95.62 204 THR A CA 1
ATOM 1620 C C . THR A 1 204 ? 1.500 9.227 -0.127 1.00 95.62 204 THR A C 1
ATOM 1622 O O . THR A 1 204 ? 2.297 9.552 -1.012 1.00 95.62 204 THR A O 1
ATOM 1625 N N . VAL A 1 205 ? 1.104 7.974 0.062 1.00 96.69 205 VAL A N 1
ATOM 1626 C CA . VAL A 1 205 ? 1.279 6.930 -0.943 1.00 96.69 205 VAL A CA 1
ATOM 1627 C C . VAL A 1 205 ? -0.012 6.819 -1.740 1.00 96.69 205 VAL A C 1
ATOM 1629 O O . VAL A 1 205 ? -1.101 6.773 -1.170 1.00 96.69 205 VAL A O 1
ATOM 1632 N N . THR A 1 206 ? 0.108 6.818 -3.064 1.00 97.31 206 THR A N 1
ATOM 1633 C CA . THR A 1 206 ? -0.993 6.467 -3.963 1.00 97.31 206 THR A CA 1
ATOM 1634 C C . THR A 1 206 ? -0.646 5.138 -4.602 1.00 97.31 206 THR A C 1
ATOM 1636 O O . THR A 1 206 ? 0.431 5.005 -5.182 1.00 97.31 206 THR A O 1
ATOM 1639 N N . VAL A 1 207 ? -1.543 4.169 -4.468 1.00 96.75 207 VAL A N 1
ATOM 1640 C CA . VAL A 1 207 ? -1.424 2.855 -5.098 1.00 96.75 207 VAL A CA 1
ATOM 1641 C C . VAL A 1 207 ? -2.664 2.624 -5.947 1.00 96.75 207 VAL A C 1
ATOM 1643 O O . VAL A 1 207 ? -3.787 2.882 -5.506 1.00 96.75 207 VAL A O 1
ATOM 1646 N N . GLU A 1 208 ? -2.459 2.192 -7.183 1.00 95.56 208 GLU A N 1
ATOM 1647 C CA . GLU A 1 208 ? -3.532 1.884 -8.129 1.00 95.56 208 GLU A CA 1
ATOM 1648 C C . GLU A 1 208 ? -3.388 0.433 -8.578 1.00 95.56 208 GLU A C 1
ATOM 1650 O O . GLU A 1 208 ? -2.278 -0.092 -8.662 1.00 95.56 208 GLU A O 1
ATOM 1655 N N . SER A 1 209 ? -4.516 -0.219 -8.840 1.00 95.31 209 SER A N 1
ATOM 1656 C CA . SER A 1 209 ? -4.524 -1.549 -9.455 1.00 95.31 209 SER A CA 1
ATOM 1657 C C . SER A 1 209 ? -3.857 -1.498 -10.824 1.00 95.31 209 SER A C 1
ATOM 1659 O O . SER A 1 209 ? -3.934 -0.466 -11.505 1.00 95.31 209 SER A O 1
ATOM 1661 N N . ALA A 1 210 ? -3.259 -2.620 -11.225 1.00 93.44 210 ALA A N 1
ATOM 1662 C CA . ALA A 1 210 ? -2.632 -2.771 -12.530 1.00 93.44 210 ALA A CA 1
ATOM 1663 C C . ALA A 1 210 ? -3.560 -2.277 -13.653 1.00 93.44 210 ALA A C 1
ATOM 1665 O O . ALA A 1 210 ? -4.770 -2.523 -13.650 1.00 93.44 210 ALA A O 1
ATOM 1666 N N . SER A 1 211 ? -3.003 -1.499 -14.578 1.00 90.75 211 SER A N 1
ATOM 1667 C CA . SER A 1 211 ? -3.722 -0.972 -15.741 1.00 90.75 211 SER A CA 1
ATOM 1668 C C . SER A 1 211 ? -3.793 -1.973 -16.897 1.00 90.75 211 SER A C 1
ATOM 1670 O O . SER A 1 211 ? -4.650 -1.842 -17.775 1.00 90.75 211 SER A O 1
ATOM 1672 N N . ASN A 1 212 ? -2.889 -2.951 -16.882 1.00 90.12 212 ASN A N 1
ATOM 1673 C CA . ASN A 1 212 ? -2.697 -4.021 -17.850 1.00 90.12 212 ASN A CA 1
ATOM 1674 C C . ASN A 1 212 ? -1.963 -5.195 -17.169 1.00 90.12 212 ASN A C 1
ATOM 1676 O O . ASN A 1 212 ? -1.452 -5.040 -16.059 1.00 90.12 212 ASN A O 1
ATOM 1680 N N . ASP A 1 213 ? -1.883 -6.337 -17.851 1.00 90.25 213 ASP A N 1
ATOM 1681 C CA . ASP A 1 213 ? -1.266 -7.554 -17.309 1.00 90.25 213 ASP A CA 1
ATOM 1682 C C . ASP A 1 213 ? 0.263 -7.431 -17.129 1.00 90.25 213 ASP A C 1
ATOM 1684 O O . ASP A 1 213 ? 0.820 -8.034 -16.208 1.00 90.25 213 ASP A O 1
ATOM 1688 N N . ASP A 1 214 ? 0.935 -6.576 -17.919 1.00 93.31 214 ASP A N 1
ATOM 1689 C CA . ASP A 1 214 ? 2.382 -6.336 -17.797 1.00 93.31 214 ASP A CA 1
ATOM 1690 C C . ASP A 1 214 ? 2.748 -5.733 -16.430 1.00 93.31 214 ASP A C 1
ATOM 1692 O O . ASP A 1 214 ? 3.851 -5.945 -15.925 1.00 93.31 214 ASP A O 1
ATOM 1696 N N . GLU A 1 215 ? 1.853 -4.949 -15.819 1.00 92.56 215 GLU A N 1
ATOM 1697 C CA . GLU A 1 215 ? 2.048 -4.310 -14.508 1.00 92.56 215 GLU A CA 1
ATOM 1698 C C . GLU A 1 215 ? 1.764 -5.251 -13.328 1.00 92.56 215 GLU A C 1
ATOM 1700 O O . GLU A 1 215 ? 2.142 -4.957 -12.188 1.00 92.56 215 GLU A O 1
ATOM 1705 N N . GLY A 1 216 ? 1.140 -6.397 -13.589 1.00 88.62 216 GLY A N 1
ATOM 1706 C CA . GLY A 1 216 ? 0.763 -7.386 -12.592 1.00 88.62 216 GLY A CA 1
ATOM 1707 C C . GLY A 1 216 ? -0.669 -7.884 -12.779 1.00 88.62 216 GLY A C 1
ATOM 1708 O O . GLY A 1 216 ? -1.403 -7.387 -13.629 1.00 88.62 216 GLY A O 1
ATOM 1709 N N . PRO A 1 217 ? -1.090 -8.868 -11.968 1.00 85.31 217 PRO A N 1
ATOM 1710 C CA . PRO A 1 217 ? -2.448 -9.380 -12.047 1.00 85.31 217 PRO A CA 1
ATOM 1711 C C . PRO A 1 217 ? -3.459 -8.262 -11.736 1.00 85.31 217 PRO A C 1
ATOM 1713 O O . PRO A 1 217 ? -3.184 -7.418 -10.872 1.00 85.31 217 PRO A O 1
ATOM 1716 N N . PRO A 1 218 ? -4.635 -8.257 -12.389 1.00 75.44 218 PRO A N 1
ATOM 1717 C CA . PRO A 1 218 ? -5.698 -7.329 -12.036 1.00 75.44 218 PRO A CA 1
ATOM 1718 C C . PRO A 1 218 ? -6.049 -7.525 -10.561 1.00 75.44 218 PRO A C 1
ATOM 1720 O O . PRO A 1 218 ? -6.266 -8.653 -10.110 1.00 75.44 218 PRO A O 1
ATOM 1723 N N . SER A 1 219 ? -6.064 -6.432 -9.797 1.00 69.00 219 SER A N 1
ATOM 1724 C CA . SER A 1 219 ? -6.484 -6.523 -8.402 1.00 69.00 219 SER A CA 1
ATOM 1725 C C . SER A 1 219 ? -7.991 -6.778 -8.355 1.00 69.00 219 SER A C 1
ATOM 1727 O O . SER A 1 219 ? -8.757 -6.210 -9.138 1.00 69.00 219 SER A O 1
ATOM 1729 N N . GLU A 1 220 ? -8.411 -7.668 -7.461 1.00 73.31 220 GLU A N 1
ATOM 1730 C CA . GLU A 1 220 ? -9.826 -7.883 -7.184 1.00 73.31 220 GLU A CA 1
ATOM 1731 C C . GLU A 1 220 ? -10.418 -6.571 -6.634 1.00 73.31 220 GLU A C 1
ATOM 1733 O O . GLU A 1 220 ? -9.785 -5.883 -5.834 1.00 73.31 220 GLU A O 1
ATOM 1738 N N . GLU A 1 221 ? -11.654 -6.216 -7.008 1.00 81.31 221 GLU A N 1
ATOM 1739 C CA . GLU A 1 221 ? -12.367 -5.031 -6.474 1.00 81.31 221 GLU A CA 1
ATOM 1740 C C . GLU A 1 221 ? -12.674 -5.135 -4.959 1.00 81.31 221 GLU A C 1
ATOM 1742 O O . GLU A 1 221 ? -13.338 -4.280 -4.358 1.00 81.31 221 GLU A O 1
ATOM 1747 N N . GLU A 1 222 ? -12.197 -6.207 -4.335 1.00 89.00 222 GLU A N 1
ATOM 1748 C CA . GLU A 1 222 ? -12.476 -6.623 -2.981 1.00 89.00 222 GLU A CA 1
ATOM 1749 C C . GLU A 1 222 ? -11.300 -6.335 -2.039 1.00 89.00 222 GLU A C 1
ATOM 1751 O O . GLU A 1 222 ? -10.125 -6.356 -2.402 1.00 89.00 222 GLU A O 1
ATOM 1756 N N . VAL A 1 223 ? -11.636 -6.062 -0.780 1.00 96.31 223 VAL A N 1
ATOM 1757 C CA . VAL A 1 223 ? -10.683 -5.841 0.308 1.00 96.31 223 VAL A CA 1
ATOM 1758 C C . VAL A 1 223 ? -10.771 -7.019 1.267 1.00 96.31 223 VAL A C 1
ATOM 1760 O O . VAL A 1 223 ? -11.864 -7.387 1.695 1.00 96.31 223 VAL A O 1
ATOM 1763 N N . TYR A 1 224 ? -9.640 -7.599 1.655 1.00 97.62 224 TYR A N 1
ATOM 1764 C CA . TYR A 1 224 ? -9.619 -8.713 2.603 1.00 97.62 224 TYR A CA 1
ATOM 1765 C C . TYR A 1 224 ? -9.762 -8.192 4.039 1.00 97.62 224 TYR A C 1
ATOM 1767 O O . TYR A 1 224 ? -8.993 -7.343 4.491 1.00 97.62 224 TYR A O 1
ATOM 1775 N N . ASP A 1 225 ? -10.744 -8.689 4.782 1.00 98.00 225 ASP A N 1
ATOM 1776 C CA . ASP A 1 225 ? -10.995 -8.306 6.169 1.00 98.00 225 ASP A CA 1
ATOM 1777 C C . ASP A 1 225 ? -9.995 -8.998 7.099 1.00 98.00 225 ASP A C 1
ATOM 1779 O O . ASP A 1 225 ? -10.067 -10.202 7.339 1.00 98.00 225 ASP A O 1
ATOM 1783 N N . ALA A 1 226 ? -9.044 -8.221 7.611 1.00 98.06 226 ALA A N 1
ATOM 1784 C CA . ALA A 1 226 ? -7.946 -8.681 8.449 1.00 98.06 226 ALA A CA 1
ATOM 1785 C C . ALA A 1 226 ? -8.032 -8.129 9.877 1.00 98.06 226 ALA A C 1
ATOM 1787 O O . ALA A 1 226 ? -7.032 -8.148 10.597 1.00 98.06 226 ALA A O 1
ATOM 1788 N N . ARG A 1 227 ? -9.190 -7.595 10.287 1.00 97.31 227 ARG A N 1
ATOM 1789 C CA . ARG A 1 227 ? -9.336 -6.886 11.569 1.00 97.31 227 ARG A CA 1
ATOM 1790 C C . ARG A 1 227 ? -9.200 -7.811 12.773 1.00 97.31 227 ARG A C 1
ATOM 1792 O O . ARG A 1 227 ? -8.683 -7.403 13.807 1.00 97.31 227 ARG A O 1
ATOM 1799 N N . GLU A 1 228 ? -9.645 -9.057 12.632 1.00 94.69 228 GLU A N 1
ATOM 1800 C CA . GLU A 1 228 ? -9.575 -10.068 13.693 1.00 94.69 228 GLU A CA 1
ATOM 1801 C C . GLU A 1 228 ? -8.337 -10.960 13.557 1.00 94.69 228 GLU A C 1
ATOM 1803 O O . GLU A 1 228 ? -7.669 -11.272 14.545 1.00 94.69 228 GLU A O 1
ATOM 1808 N N . LYS A 1 229 ? -8.026 -11.382 12.327 1.00 95.12 229 LYS A N 1
ATOM 1809 C CA . LYS A 1 229 ? -6.939 -12.314 12.035 1.00 95.12 229 LYS A CA 1
ATOM 1810 C C . LYS A 1 229 ? -6.453 -12.150 10.598 1.00 95.12 229 LYS A C 1
ATOM 1812 O O . LYS A 1 229 ? -7.246 -11.962 9.683 1.00 95.12 229 LYS A O 1
ATOM 1817 N N . PHE A 1 230 ? -5.144 -12.289 10.413 1.00 96.69 230 PHE A N 1
ATOM 1818 C CA . PHE A 1 230 ? -4.511 -12.380 9.102 1.00 96.69 230 PHE A CA 1
ATOM 1819 C C . PHE A 1 230 ? -4.212 -13.839 8.761 1.00 96.69 230 PHE A C 1
ATOM 1821 O O . PHE A 1 230 ? -3.619 -14.560 9.570 1.00 96.69 230 PHE A O 1
ATOM 1828 N N . GLU A 1 231 ? -4.629 -14.280 7.580 1.00 96.06 231 GLU A N 1
ATOM 1829 C CA . GLU A 1 231 ? -4.454 -15.651 7.101 1.00 96.06 231 GLU A CA 1
ATOM 1830 C C . GLU A 1 231 ? -4.379 -15.696 5.569 1.00 96.06 231 GLU A C 1
ATOM 1832 O O . GLU A 1 231 ? -4.269 -14.662 4.916 1.00 96.06 231 GLU A O 1
ATOM 1837 N N . ASP A 1 232 ? -4.375 -16.895 4.983 1.00 94.81 232 ASP A N 1
ATOM 1838 C CA . ASP A 1 232 ? -4.334 -17.050 3.526 1.00 94.81 232 ASP A CA 1
ATOM 1839 C C . ASP A 1 232 ? -5.518 -16.323 2.868 1.00 94.81 232 ASP A C 1
ATOM 1841 O O . ASP A 1 232 ? -6.656 -16.512 3.299 1.00 94.81 232 ASP A O 1
ATOM 1845 N N . LYS A 1 233 ? -5.276 -15.574 1.778 1.00 94.00 233 LYS A N 1
ATOM 1846 C CA . LYS A 1 233 ? -6.307 -14.794 1.054 1.00 94.00 233 LYS A CA 1
ATOM 1847 C C . LYS A 1 233 ? -7.594 -15.588 0.794 1.00 94.00 233 LYS A C 1
ATOM 1849 O O . LYS A 1 233 ? -8.681 -15.092 1.044 1.00 94.00 233 LYS A O 1
ATOM 1854 N N . ALA A 1 234 ? -7.465 -16.854 0.389 1.00 94.62 234 ALA A N 1
ATOM 1855 C CA . ALA A 1 234 ? -8.593 -17.744 0.094 1.00 94.62 234 ALA A CA 1
ATOM 1856 C C . ALA A 1 234 ? -9.490 -18.085 1.304 1.00 94.62 234 ALA A C 1
ATOM 1858 O O . ALA A 1 234 ? -10.579 -18.624 1.125 1.00 94.62 234 ALA A O 1
ATOM 1859 N N . LYS A 1 235 ? -9.023 -17.835 2.532 1.00 96.69 235 LYS A N 1
ATOM 1860 C CA . LYS A 1 235 ? -9.764 -18.062 3.784 1.00 96.69 235 LYS A CA 1
ATOM 1861 C C . LYS A 1 235 ? -10.295 -16.762 4.383 1.00 96.69 235 LYS A C 1
ATOM 1863 O O . LYS A 1 235 ? -11.202 -16.806 5.208 1.00 96.69 235 LYS A O 1
ATOM 1868 N N . MET A 1 236 ? -9.740 -15.625 3.971 1.00 97.00 236 MET A N 1
ATOM 1869 C CA . MET A 1 236 ? -10.145 -14.326 4.481 1.00 97.00 236 MET A CA 1
ATOM 1870 C C . MET A 1 236 ? -11.483 -13.917 3.882 1.00 97.00 236 MET A C 1
ATOM 1872 O O . MET A 1 236 ? -11.730 -14.058 2.686 1.00 97.00 236 MET A O 1
ATOM 1876 N N . LYS A 1 237 ? -12.345 -13.361 4.729 1.00 97.00 237 LYS A N 1
ATOM 1877 C CA . LYS A 1 237 ? -13.576 -12.730 4.271 1.00 97.00 237 LYS A CA 1
ATOM 1878 C C . LYS A 1 237 ? -13.230 -11.510 3.428 1.00 97.00 237 LYS A C 1
ATOM 1880 O O . LYS A 1 237 ? -12.386 -10.710 3.822 1.00 97.00 237 LYS A O 1
ATOM 1885 N N . THR A 1 238 ? -13.944 -11.319 2.331 1.00 96.56 238 THR A N 1
ATOM 1886 C CA . THR A 1 238 ? -13.828 -10.116 1.519 1.00 96.56 238 THR A CA 1
ATOM 1887 C C . THR A 1 238 ? -14.926 -9.106 1.842 1.00 96.56 238 THR A C 1
ATOM 1889 O O . THR A 1 238 ? -16.026 -9.441 2.300 1.00 96.56 238 THR A O 1
ATOM 1892 N N . VAL A 1 239 ? -14.607 -7.825 1.677 1.00 96.06 239 VAL A N 1
ATOM 1893 C CA . VAL A 1 239 ? -15.532 -6.704 1.834 1.00 96.06 239 VAL A CA 1
ATOM 1894 C C . VAL A 1 239 ? -15.403 -5.758 0.649 1.00 96.06 239 VAL A C 1
ATOM 1896 O O . VAL A 1 239 ? -14.324 -5.563 0.098 1.00 96.06 239 VAL A O 1
ATOM 1899 N N . SER A 1 240 ? -16.517 -5.131 0.274 1.00 94.75 240 SER A N 1
ATOM 1900 C CA . SER A 1 240 ? -16.509 -4.091 -0.754 1.00 94.75 240 SER A CA 1
ATOM 1901 C C . SER A 1 240 ? -15.624 -2.919 -0.332 1.00 94.75 240 SER A C 1
ATOM 1903 O O . SER A 1 240 ? -15.706 -2.458 0.811 1.00 94.75 240 SER A O 1
ATOM 1905 N N . ILE A 1 241 ? -14.863 -2.370 -1.280 1.00 94.88 241 ILE A N 1
ATOM 1906 C CA . ILE A 1 241 ? -14.061 -1.157 -1.094 1.00 94.88 241 ILE A CA 1
ATOM 1907 C C . ILE A 1 241 ? -14.864 0.023 -0.527 1.00 94.88 241 ILE A C 1
ATOM 1909 O O . ILE A 1 241 ? -14.344 0.787 0.279 1.00 94.88 241 ILE A O 1
ATOM 1913 N N . ALA A 1 242 ? -16.165 0.118 -0.827 1.00 93.31 242 ALA A N 1
ATOM 1914 C CA . ALA A 1 242 ? -17.053 1.154 -0.289 1.00 93.31 242 ALA A CA 1
ATOM 1915 C C . ALA A 1 242 ? -17.217 1.098 1.247 1.00 93.31 242 ALA A C 1
ATOM 1917 O O . ALA A 1 242 ? -17.738 2.031 1.867 1.00 93.31 242 ALA A O 1
ATOM 1918 N N . LYS A 1 243 ? -16.821 -0.014 1.881 1.00 95.19 243 LYS A N 1
ATOM 1919 C CA . LYS A 1 243 ? -16.786 -0.155 3.341 1.00 95.19 243 LYS A CA 1
ATOM 1920 C C . LYS A 1 243 ? -15.522 0.423 3.959 1.00 95.19 243 LYS A C 1
ATOM 1922 O O . LYS A 1 243 ? -15.584 0.745 5.144 1.00 95.19 243 LYS A O 1
ATOM 1927 N N . VAL A 1 244 ? -14.443 0.574 3.196 1.00 96.12 244 VAL A N 1
ATOM 1928 C CA . VAL A 1 244 ? -13.200 1.211 3.639 1.00 96.12 244 VAL A CA 1
ATOM 1929 C C . VAL A 1 244 ? -13.373 2.722 3.548 1.00 96.12 244 VAL A C 1
ATOM 1931 O O . VAL A 1 244 ? -13.830 3.251 2.538 1.00 96.12 244 VAL A O 1
ATOM 1934 N N . ARG A 1 245 ? -13.059 3.431 4.629 1.00 96.06 245 ARG A N 1
ATOM 1935 C CA . ARG A 1 245 ? -13.239 4.881 4.735 1.00 96.06 245 ARG A CA 1
ATOM 1936 C C . ARG A 1 245 ? -11.960 5.565 5.185 1.00 96.06 245 ARG A C 1
ATOM 1938 O O . ARG A 1 245 ? -11.041 4.946 5.712 1.00 96.06 245 ARG A O 1
ATOM 1945 N N . SER A 1 246 ? -11.948 6.882 5.014 1.00 96.38 246 SER A N 1
ATOM 1946 C CA . SER A 1 246 ? -10.886 7.740 5.527 1.00 96.38 246 SER A CA 1
ATOM 1947 C C . SER A 1 246 ? -10.659 7.519 7.030 1.00 96.38 246 SER A C 1
ATOM 1949 O O . SER A 1 246 ? -11.602 7.503 7.827 1.00 96.38 246 SER A O 1
ATOM 1951 N N . GLY A 1 247 ? -9.397 7.351 7.410 1.00 95.75 247 GLY A N 1
ATOM 1952 C CA . GLY A 1 247 ? -8.925 7.055 8.755 1.00 95.75 247 GLY A CA 1
ATOM 1953 C C . GLY A 1 247 ? -8.775 5.567 9.072 1.00 95.75 247 GLY A C 1
ATOM 1954 O O . GLY A 1 247 ? -8.053 5.257 10.014 1.00 95.75 247 GLY A O 1
ATOM 1955 N N . ASP A 1 248 ? -9.383 4.653 8.307 1.00 98.00 248 ASP A N 1
ATOM 1956 C CA . ASP A 1 248 ? -9.175 3.210 8.491 1.00 98.00 248 ASP A CA 1
ATOM 1957 C C . ASP A 1 248 ? -7.697 2.842 8.270 1.00 98.00 248 ASP A C 1
ATOM 1959 O O . ASP A 1 248 ? -6.991 3.502 7.507 1.00 98.00 248 ASP A O 1
ATOM 1963 N N . ILE A 1 249 ? -7.206 1.791 8.932 1.00 98.19 249 ILE A N 1
ATOM 1964 C CA . ILE A 1 249 ? -5.825 1.318 8.750 1.00 98.19 249 ILE A CA 1
ATOM 1965 C C . ILE A 1 249 ? -5.838 0.077 7.876 1.00 98.19 249 ILE A C 1
ATOM 1967 O O . ILE A 1 249 ? -6.565 -0.883 8.146 1.00 98.19 249 ILE A O 1
ATOM 1971 N N . VAL A 1 250 ? -5.004 0.092 6.844 1.00 98.31 250 VAL A N 1
ATOM 1972 C CA . VAL A 1 250 ? -4.878 -0.986 5.868 1.00 98.31 250 VAL A CA 1
ATOM 1973 C C . VAL A 1 250 ? -3.429 -1.443 5.739 1.00 98.31 250 VAL A C 1
ATOM 1975 O O . VAL A 1 250 ? -2.491 -0.674 5.954 1.00 98.31 250 VAL A O 1
ATOM 1978 N N . LEU A 1 251 ? -3.258 -2.706 5.364 1.00 98.31 251 LEU A N 1
ATOM 1979 C CA . LEU A 1 251 ? -2.030 -3.225 4.782 1.00 98.31 251 LEU A CA 1
ATOM 1980 C C . LEU A 1 251 ? -2.202 -3.212 3.267 1.00 98.31 251 LEU A C 1
ATOM 1982 O O . LEU A 1 251 ? -3.104 -3.856 2.735 1.00 98.31 251 LEU A O 1
ATOM 1986 N N . LEU A 1 252 ? -1.330 -2.485 2.586 1.00 98.06 252 LEU A N 1
ATOM 1987 C CA . LEU A 1 252 ? -1.229 -2.484 1.136 1.00 98.06 252 LEU A CA 1
ATOM 1988 C C . LEU A 1 252 ? -0.139 -3.478 0.744 1.00 98.06 252 LEU A C 1
ATOM 1990 O O . LEU A 1 252 ? 0.999 -3.358 1.201 1.00 98.06 252 LEU A O 1
ATOM 1994 N N . GLU A 1 253 ? -0.487 -4.460 -0.079 1.00 97.44 253 GLU A N 1
ATOM 1995 C CA . GLU A 1 253 ? 0.470 -5.333 -0.751 1.00 97.44 253 GLU A CA 1
ATOM 1996 C C . GLU A 1 253 ? 0.624 -4.856 -2.191 1.00 97.44 253 GLU A C 1
ATOM 1998 O O . GLU A 1 253 ? -0.338 -4.875 -2.960 1.00 97.44 253 GLU A O 1
ATOM 2003 N N . CYS A 1 254 ? 1.830 -4.420 -2.542 1.00 97.06 254 CYS A N 1
ATOM 2004 C CA . CYS A 1 254 ? 2.112 -3.763 -3.812 1.00 97.06 254 CYS A CA 1
ATOM 2005 C C . CYS A 1 254 ? 3.343 -4.358 -4.495 1.00 97.06 254 CYS A C 1
ATOM 2007 O O . CYS A 1 254 ? 4.294 -4.757 -3.828 1.00 97.06 254 CYS A O 1
ATOM 2009 N N . ASN A 1 255 ? 3.377 -4.310 -5.822 1.00 96.69 255 ASN A N 1
ATOM 2010 C CA . ASN A 1 255 ? 4.613 -4.427 -6.591 1.00 96.69 255 ASN A CA 1
ATOM 2011 C C . ASN A 1 255 ? 5.218 -3.034 -6.794 1.00 96.69 255 ASN A C 1
ATOM 2013 O O . ASN A 1 255 ? 4.494 -2.040 -6.851 1.00 96.69 255 ASN A O 1
ATOM 2017 N N . LEU A 1 256 ? 6.542 -2.948 -6.936 1.00 96.88 256 LEU A N 1
ATOM 2018 C CA . LEU A 1 256 ? 7.190 -1.734 -7.436 1.00 96.88 256 LEU A CA 1
ATOM 2019 C C . LEU A 1 256 ? 7.493 -1.920 -8.921 1.00 96.88 256 LEU A C 1
ATOM 2021 O O . LEU A 1 256 ? 8.356 -2.726 -9.286 1.00 96.88 256 LEU A O 1
ATOM 2025 N N . VAL A 1 257 ? 6.788 -1.163 -9.752 1.00 97.19 257 VAL A N 1
ATOM 2026 C CA . VAL A 1 257 ? 6.867 -1.234 -11.209 1.00 97.19 257 VAL A CA 1
ATOM 2027 C C . VAL A 1 257 ? 7.534 0.025 -11.739 1.00 97.19 257 VAL A C 1
ATOM 2029 O O . VAL A 1 257 ? 7.390 1.116 -11.187 1.00 97.19 257 VAL A O 1
ATOM 2032 N N . ARG A 1 258 ? 8.311 -0.143 -12.804 1.00 96.88 258 ARG A N 1
ATOM 2033 C CA . ARG A 1 258 ? 8.888 0.930 -13.596 1.00 96.88 258 ARG A CA 1
ATOM 2034 C C . ARG A 1 258 ? 8.330 0.852 -15.004 1.00 96.88 258 ARG A C 1
ATOM 2036 O O . ARG A 1 258 ? 8.536 -0.160 -15.670 1.00 96.88 258 ARG A O 1
ATOM 2043 N N . THR A 1 259 ? 7.712 1.929 -15.459 1.00 96.81 259 THR A N 1
ATOM 2044 C CA . THR A 1 259 ? 7.238 2.083 -16.833 1.00 96.81 259 THR A CA 1
ATOM 2045 C C . THR A 1 259 ? 8.136 3.059 -17.588 1.00 96.81 259 THR A C 1
ATOM 2047 O O . THR A 1 259 ? 8.668 4.009 -17.009 1.00 96.81 259 THR A O 1
ATOM 2050 N N . GLU A 1 260 ? 8.357 2.802 -18.873 1.00 96.69 260 GLU A N 1
ATOM 2051 C CA . GLU A 1 260 ? 9.102 3.679 -19.775 1.00 96.69 260 GLU A CA 1
ATOM 2052 C C . GLU A 1 260 ? 8.184 4.175 -20.893 1.00 96.69 260 GLU A C 1
ATOM 2054 O O . GLU A 1 260 ? 7.595 3.381 -21.632 1.00 96.69 260 GLU A O 1
ATOM 2059 N N . ASP A 1 261 ? 8.037 5.495 -21.004 1.00 94.00 261 ASP A N 1
ATOM 2060 C CA . ASP A 1 261 ? 7.211 6.102 -22.044 1.00 94.00 261 ASP A CA 1
ATOM 2061 C C . ASP A 1 261 ? 7.937 6.169 -23.403 1.00 94.00 261 ASP A C 1
ATOM 2063 O O . ASP A 1 261 ? 9.110 5.819 -23.547 1.00 94.00 261 ASP A O 1
ATOM 2067 N N . ASN A 1 262 ? 7.242 6.653 -24.437 1.00 93.94 262 ASN A N 1
ATOM 2068 C CA . ASN A 1 262 ? 7.811 6.788 -25.784 1.00 93.94 262 ASN A CA 1
ATOM 2069 C C . ASN A 1 262 ? 8.998 7.768 -25.867 1.00 93.94 262 ASN A C 1
ATOM 2071 O O . ASN A 1 262 ? 9.696 7.783 -26.878 1.00 93.94 262 ASN A O 1
ATOM 2075 N N . THR A 1 263 ? 9.220 8.593 -24.841 1.00 94.88 263 THR A N 1
ATOM 2076 C CA . THR A 1 263 ? 10.344 9.537 -24.759 1.00 94.88 263 THR A CA 1
ATOM 2077 C C . THR A 1 263 ? 11.549 8.955 -24.014 1.00 94.88 263 THR A C 1
ATOM 2079 O O . THR A 1 263 ? 12.569 9.629 -23.879 1.00 94.88 263 THR A O 1
ATOM 2082 N N . GLY A 1 264 ? 11.455 7.708 -23.536 1.00 93.81 264 GLY A N 1
ATOM 2083 C CA . GLY A 1 264 ? 12.476 7.066 -22.708 1.00 93.81 264 GLY A CA 1
ATOM 2084 C C . GLY A 1 264 ? 12.449 7.526 -21.246 1.00 93.81 264 GLY A C 1
ATOM 2085 O O . GLY A 1 264 ? 13.361 7.220 -20.469 1.00 93.81 264 GLY A O 1
ATOM 2086 N N . ARG A 1 265 ? 11.422 8.285 -20.844 1.00 95.62 265 ARG A N 1
ATOM 2087 C CA . ARG A 1 265 ? 11.248 8.716 -19.458 1.00 95.62 265 ARG A CA 1
ATOM 2088 C C . ARG A 1 265 ? 10.733 7.542 -18.641 1.00 95.62 265 ARG A C 1
ATOM 2090 O O . ARG A 1 265 ? 9.754 6.896 -19.001 1.00 95.62 265 ARG A O 1
ATOM 2097 N N . LYS A 1 266 ? 11.384 7.320 -17.501 1.00 96.06 266 LYS A N 1
ATOM 2098 C CA . LYS A 1 266 ? 11.046 6.261 -16.555 1.00 96.06 266 LYS A CA 1
ATOM 2099 C C . LYS A 1 266 ? 10.203 6.818 -15.425 1.00 96.06 266 LYS A C 1
ATOM 2101 O O . LYS A 1 266 ? 10.620 7.748 -14.727 1.00 96.06 266 LYS A O 1
ATOM 2106 N N . GLU A 1 267 ? 9.048 6.214 -15.219 1.00 95.81 267 GLU A N 1
ATOM 2107 C CA . GLU A 1 267 ? 8.177 6.455 -14.081 1.00 95.81 267 GLU A CA 1
ATOM 2108 C C . GLU A 1 267 ? 8.187 5.225 -13.176 1.00 95.81 267 GLU A C 1
ATOM 2110 O O . GLU A 1 267 ? 8.274 4.095 -13.647 1.00 95.81 267 GLU A O 1
ATOM 2115 N N . ALA A 1 268 ? 8.177 5.447 -11.865 1.00 96.00 268 ALA A N 1
ATOM 2116 C CA . ALA A 1 268 ? 8.057 4.384 -10.880 1.00 96.00 268 ALA A CA 1
ATOM 2117 C C . ALA A 1 268 ? 6.676 4.475 -10.237 1.00 96.00 268 ALA A C 1
ATOM 2119 O O . ALA A 1 268 ? 6.214 5.572 -9.930 1.00 96.00 268 ALA A O 1
ATOM 2120 N N . SER A 1 269 ? 6.034 3.343 -9.990 1.00 96.38 269 SER A N 1
ATOM 2121 C CA . SER A 1 269 ? 4.735 3.290 -9.328 1.00 96.38 269 SER A CA 1
ATOM 2122 C C . SER A 1 269 ? 4.649 2.080 -8.404 1.00 96.38 269 SER A C 1
ATOM 2124 O O . SER A 1 269 ? 5.280 1.042 -8.617 1.00 96.38 269 SER A O 1
ATOM 2126 N N . PHE A 1 270 ? 3.877 2.235 -7.331 1.00 96.94 270 PHE A N 1
ATOM 2127 C CA . PHE A 1 270 ? 3.469 1.117 -6.492 1.00 96.94 270 PHE A CA 1
ATOM 2128 C C . PHE A 1 270 ? 2.142 0.592 -7.040 1.00 96.94 270 PHE A C 1
ATOM 2130 O O . PHE A 1 270 ? 1.106 1.243 -6.887 1.00 96.94 270 PHE A O 1
ATOM 2137 N N . VAL A 1 271 ? 2.189 -0.564 -7.694 1.00 96.88 271 VAL A N 1
ATOM 2138 C CA . VAL A 1 271 ? 1.012 -1.209 -8.282 1.00 96.88 271 VAL A CA 1
ATOM 2139 C C . VAL A 1 271 ? 0.370 -2.096 -7.229 1.00 96.88 271 VAL A C 1
ATOM 2141 O O . VAL A 1 271 ? 1.023 -2.965 -6.651 1.00 96.88 271 VAL A O 1
ATOM 2144 N N . LEU A 1 272 ? -0.901 -1.842 -6.946 1.00 97.06 272 LEU A N 1
ATOM 2145 C CA . LEU A 1 272 ? -1.667 -2.519 -5.914 1.00 97.06 272 LEU A CA 1
ATOM 2146 C C . LEU A 1 272 ? -1.988 -3.957 -6.333 1.00 97.06 272 LEU A C 1
ATOM 2148 O O . LEU A 1 272 ? -2.599 -4.175 -7.375 1.00 97.06 272 LEU A O 1
ATOM 2152 N N . ASN A 1 273 ? -1.625 -4.917 -5.482 1.00 95.44 273 ASN A N 1
ATOM 2153 C CA . ASN A 1 273 ? -1.966 -6.331 -5.639 1.00 95.44 273 ASN A CA 1
ATOM 2154 C C . ASN A 1 273 ? -3.124 -6.739 -4.718 1.00 95.44 273 ASN A C 1
ATOM 2156 O O . ASN A 1 273 ? -4.015 -7.480 -5.119 1.00 95.44 273 ASN A O 1
ATOM 2160 N N . ALA A 1 274 ? -3.106 -6.284 -3.462 1.00 96.25 274 ALA A N 1
ATOM 2161 C CA . ALA A 1 274 ? -4.176 -6.546 -2.503 1.00 96.25 274 ALA A CA 1
ATOM 2162 C C . ALA A 1 274 ? -4.232 -5.486 -1.401 1.00 96.25 274 ALA A C 1
ATOM 2164 O O . ALA A 1 274 ? -3.209 -4.926 -0.999 1.00 96.25 274 ALA A O 1
ATOM 2165 N N . VAL A 1 275 ? -5.434 -5.273 -0.867 1.00 97.44 275 VAL A N 1
ATOM 2166 C CA . VAL A 1 275 ? -5.678 -4.454 0.324 1.00 97.44 275 VAL A CA 1
ATOM 2167 C C . VAL A 1 275 ? -6.210 -5.352 1.430 1.00 97.44 275 VAL A C 1
ATOM 2169 O O . VAL A 1 275 ? -7.159 -6.106 1.215 1.00 97.44 275 VAL A O 1
ATOM 2172 N N . TYR A 1 276 ? -5.637 -5.235 2.625 1.00 98.00 276 TYR A N 1
ATOM 2173 C CA . TYR A 1 276 ? -6.148 -5.896 3.820 1.00 98.00 276 TYR A CA 1
ATOM 2174 C C . TYR A 1 276 ? -6.582 -4.854 4.847 1.00 98.00 276 TYR A C 1
ATOM 2176 O O . TYR A 1 276 ? -5.797 -3.987 5.232 1.00 98.00 276 TYR A O 1
ATOM 2184 N N . TRP A 1 277 ? -7.823 -4.931 5.313 1.00 98.19 277 TRP A N 1
ATOM 2185 C CA . TRP A 1 277 ? -8.368 -4.010 6.303 1.00 98.19 277 TRP A CA 1
ATOM 2186 C C . TRP A 1 277 ? -7.939 -4.436 7.707 1.00 98.19 277 TRP A C 1
ATOM 2188 O O . TRP A 1 277 ? -8.431 -5.433 8.224 1.00 98.19 277 TRP A O 1
ATOM 2198 N N . LEU A 1 278 ? -7.000 -3.709 8.319 1.00 98.31 278 LEU A N 1
ATOM 2199 C CA . LEU A 1 278 ? -6.409 -4.077 9.611 1.00 98.31 278 LEU A CA 1
ATOM 2200 C C . LEU A 1 278 ? -7.174 -3.500 10.802 1.00 98.31 278 LEU A C 1
ATOM 2202 O O . LEU A 1 278 ? -7.249 -4.136 11.848 1.00 98.31 278 LEU A O 1
ATOM 2206 N N . ALA A 1 279 ? -7.707 -2.284 10.673 1.00 97.81 279 ALA A N 1
ATOM 2207 C CA . ALA A 1 279 ? -8.474 -1.647 11.737 1.00 97.81 279 ALA A CA 1
ATOM 2208 C C . ALA A 1 279 ? -9.524 -0.684 11.172 1.00 97.81 279 ALA A C 1
ATOM 2210 O O . ALA A 1 279 ? -9.237 0.120 10.282 1.00 97.81 279 ALA A O 1
ATOM 2211 N N . GLU A 1 280 ? -10.736 -0.759 11.721 1.00 97.44 280 GLU A N 1
ATOM 2212 C CA . GLU A 1 280 ? -11.831 0.165 11.419 1.00 97.44 280 GLU A CA 1
ATOM 2213 C C . GLU A 1 280 ? -11.813 1.321 12.415 1.00 97.44 280 GLU A C 1
ATOM 2215 O O . GLU A 1 280 ? -11.884 1.111 13.629 1.00 97.44 280 GLU A O 1
ATOM 2220 N N . LYS A 1 281 ? -11.758 2.546 11.894 1.00 96.25 281 LYS A N 1
ATOM 2221 C CA . LYS A 1 281 ? -11.940 3.749 12.695 1.00 96.25 281 LYS A CA 1
ATOM 2222 C C . LYS A 1 281 ? -13.360 3.753 13.267 1.00 96.25 281 LYS A C 1
ATOM 2224 O O . LYS A 1 281 ? -14.307 3.591 12.491 1.00 96.25 281 LYS A O 1
ATOM 2229 N N . PRO A 1 282 ? -13.550 3.983 14.582 1.00 94.62 282 PRO A N 1
ATOM 2230 C CA . PRO A 1 282 ? -14.873 4.146 15.161 1.00 94.62 282 PRO A CA 1
ATOM 2231 C C . PRO A 1 282 ? -15.643 5.225 14.408 1.00 94.62 282 PRO A C 1
ATOM 2233 O O . PRO A 1 282 ? -15.197 6.366 14.284 1.00 94.62 282 PRO A O 1
ATOM 2236 N N . ARG A 1 283 ? -16.789 4.833 13.863 1.00 90.12 283 ARG A N 1
ATOM 2237 C CA . ARG A 1 283 ? -17.686 5.731 13.145 1.00 90.12 283 ARG A CA 1
ATOM 2238 C C . ARG A 1 283 ? -18.735 6.208 14.126 1.00 90.12 283 ARG A C 1
ATOM 2240 O O . ARG A 1 283 ? -19.295 5.394 14.866 1.00 90.12 283 ARG A O 1
ATOM 2247 N N . ASP A 1 284 ? -19.034 7.500 14.088 1.00 85.38 284 ASP A N 1
ATOM 2248 C CA . ASP A 1 284 ? -20.254 7.987 14.711 1.00 85.38 284 ASP A CA 1
ATOM 2249 C C . ASP A 1 284 ? -21.406 7.164 14.149 1.00 85.38 284 ASP A C 1
ATOM 2251 O O . ASP A 1 284 ? -21.482 6.918 12.935 1.00 85.38 284 ASP A O 1
ATOM 2255 N N . LYS A 1 285 ? -22.271 6.670 15.043 1.00 79.06 285 LYS A N 1
ATOM 2256 C CA . LYS A 1 285 ? -23.490 5.995 14.605 1.00 79.06 285 LYS A CA 1
ATOM 2257 C C . LYS A 1 285 ? -24.148 6.937 13.601 1.00 79.06 285 LYS A C 1
ATOM 2259 O O . LYS A 1 285 ? -24.279 8.118 13.936 1.00 79.06 285 LYS A O 1
ATOM 2264 N N . PRO A 1 286 ? -24.499 6.460 12.390 1.00 72.06 286 PRO A N 1
ATOM 2265 C CA . PRO A 1 286 ? -25.157 7.320 11.424 1.00 72.06 286 PRO A CA 1
ATOM 2266 C C . PRO A 1 286 ? -26.307 7.986 12.161 1.00 72.06 286 PRO A C 1
ATOM 2268 O O . PRO A 1 286 ? -27.078 7.289 12.834 1.00 72.06 286 PRO A O 1
ATOM 2271 N N . ALA A 1 287 ? -26.341 9.323 12.126 1.00 65.31 287 ALA A N 1
ATOM 2272 C CA . ALA A 1 287 ? -27.447 10.053 12.715 1.00 65.31 287 ALA A CA 1
ATOM 2273 C C . ALA A 1 287 ? -28.724 9.371 12.209 1.00 65.31 287 ALA A C 1
ATOM 2275 O O . ALA A 1 287 ? -28.784 9.045 11.013 1.00 65.31 287 ALA A O 1
ATOM 2276 N N . PRO A 1 288 ? -29.685 9.047 13.096 1.00 73.06 288 PRO A N 1
ATOM 2277 C CA . PRO A 1 288 ? -30.928 8.439 12.652 1.00 73.06 288 PRO A CA 1
ATOM 2278 C C . PRO A 1 288 ? -31.443 9.282 11.484 1.00 73.06 288 PRO A C 1
ATOM 2280 O O . PRO A 1 288 ? -31.346 10.509 11.580 1.00 73.06 288 PRO A O 1
ATOM 2283 N N . PRO A 1 289 ? -31.876 8.659 10.372 1.00 69.06 289 PRO A N 1
ATOM 2284 C CA . PRO A 1 289 ? -32.224 9.384 9.158 1.00 69.06 289 PRO A CA 1
ATOM 2285 C C . PRO A 1 289 ? -33.169 10.522 9.539 1.00 69.06 289 PRO A C 1
ATOM 2287 O O . PRO A 1 289 ? -34.289 10.271 9.984 1.00 69.06 289 PRO A O 1
ATOM 2290 N N . LEU A 1 290 ? -32.658 11.760 9.467 1.00 62.31 290 LEU A N 1
ATOM 2291 C CA . LEU A 1 290 ? -33.327 12.941 10.025 1.00 62.31 290 LEU A CA 1
ATOM 2292 C C . LEU A 1 290 ? -34.684 13.164 9.356 1.00 62.31 290 LEU A C 1
ATOM 2294 O O . LEU A 1 290 ? -35.590 13.720 9.966 1.00 62.31 290 LEU A O 1
ATOM 2298 N N . TYR A 1 291 ? -34.837 12.645 8.141 1.00 62.69 291 TYR A N 1
ATOM 2299 C CA . TYR A 1 291 ? -36.088 12.535 7.427 1.00 62.69 291 TYR A CA 1
ATOM 2300 C C . TYR A 1 291 ? -36.122 11.173 6.728 1.00 62.69 291 TYR A C 1
ATOM 2302 O O . TYR A 1 291 ? -35.156 10.760 6.087 1.00 62.69 291 TYR A O 1
ATOM 2310 N N . LYS A 1 292 ? -37.246 10.453 6.843 1.00 63.59 292 LYS A N 1
ATOM 2311 C CA . LYS A 1 292 ? -37.629 9.499 5.799 1.00 63.59 292 LYS A CA 1
ATOM 2312 C C . LYS A 1 292 ? -37.897 10.360 4.572 1.00 63.59 292 LYS A C 1
ATOM 2314 O O . LYS A 1 292 ? -39.015 10.858 4.433 1.00 63.59 292 LYS A O 1
ATOM 2319 N N . ASP A 1 293 ? -36.875 10.610 3.759 1.00 58.25 293 ASP A N 1
ATOM 2320 C CA . ASP A 1 293 ? -37.088 11.223 2.456 1.00 58.25 293 ASP A CA 1
ATOM 2321 C C . ASP A 1 293 ? -38.205 10.426 1.790 1.00 58.25 293 ASP A C 1
ATOM 2323 O O . ASP A 1 293 ? -38.156 9.190 1.725 1.00 58.25 293 ASP A O 1
ATOM 2327 N N . LYS A 1 294 ? -39.286 11.123 1.416 1.00 67.50 294 LYS A N 1
ATOM 2328 C CA . LYS A 1 294 ? -40.344 10.500 0.623 1.00 67.50 294 LYS A CA 1
ATOM 2329 C C . LYS A 1 294 ? -39.640 9.812 -0.550 1.00 67.50 294 LYS A C 1
ATOM 2331 O O . LYS A 1 294 ? -38.726 10.427 -1.104 1.00 67.50 294 LYS A O 1
ATOM 2336 N N . PRO A 1 295 ? -40.006 8.561 -0.889 1.00 72.62 295 PRO A N 1
ATOM 2337 C CA . PRO A 1 295 ? -39.377 7.858 -1.997 1.00 72.62 295 PRO A CA 1
ATOM 2338 C C . PRO A 1 295 ? -39.321 8.802 -3.193 1.00 72.62 295 PRO A C 1
ATOM 2340 O O . PRO A 1 295 ? -40.307 9.492 -3.476 1.00 72.62 295 PRO A O 1
ATOM 2343 N N . PHE A 1 296 ? -38.140 8.899 -3.806 1.00 73.62 296 PHE A N 1
ATOM 2344 C CA . PHE A 1 296 ? -37.932 9.750 -4.968 1.00 73.62 296 PHE A CA 1
ATOM 2345 C C . PHE A 1 296 ? -39.047 9.414 -5.969 1.00 73.62 296 PHE A C 1
ATOM 2347 O O . PHE A 1 296 ? -39.229 8.227 -6.251 1.00 73.62 296 PHE A O 1
ATOM 2354 N N . PRO A 1 297 ? -39.861 10.390 -6.411 1.00 76.56 297 PRO A N 1
ATOM 2355 C CA . PRO A 1 297 ? -41.005 10.091 -7.257 1.00 76.56 297 PRO A CA 1
ATOM 2356 C C . PRO A 1 297 ? -40.510 9.348 -8.496 1.00 76.56 297 PRO A C 1
ATOM 2358 O O . PRO A 1 297 ? -39.574 9.801 -9.156 1.00 76.56 297 PRO A O 1
ATOM 2361 N N . GLU A 1 298 ? -41.104 8.187 -8.772 1.00 70.44 298 GLU A N 1
ATOM 2362 C CA . GLU A 1 298 ? -40.792 7.402 -9.962 1.00 70.44 298 GLU A CA 1
ATOM 2363 C C . GLU A 1 298 ? -41.097 8.265 -11.190 1.00 70.44 298 GLU A C 1
ATOM 2365 O O . GLU A 1 298 ? -42.253 8.558 -11.505 1.00 70.44 298 GLU A O 1
ATOM 2370 N N . VAL A 1 299 ? -40.048 8.740 -11.862 1.00 71.69 299 VAL A N 1
ATOM 2371 C CA . VAL A 1 299 ? -40.186 9.460 -13.125 1.00 71.69 299 VAL A CA 1
ATOM 2372 C C . VAL A 1 299 ? -40.390 8.404 -14.202 1.00 71.69 299 VAL A C 1
ATOM 2374 O O . VAL A 1 299 ? -39.432 7.861 -14.748 1.00 71.69 299 VAL A O 1
ATOM 2377 N N . PHE A 1 300 ? -41.646 8.064 -14.483 1.00 67.56 300 PHE A N 1
ATOM 2378 C CA . PHE A 1 300 ? -41.972 7.243 -15.641 1.00 67.56 300 PHE A CA 1
ATOM 2379 C C . PHE A 1 300 ? -41.641 8.041 -16.904 1.00 67.56 300 PHE A C 1
ATOM 2381 O O . PHE A 1 300 ? -42.319 9.017 -17.230 1.00 67.56 300 PHE A O 1
ATOM 2388 N N . CYS A 1 301 ? -40.592 7.636 -17.619 1.00 64.88 301 CYS A N 1
ATOM 2389 C CA . CYS A 1 301 ? -40.375 8.095 -18.983 1.00 64.88 301 CYS A CA 1
ATOM 2390 C C . CYS A 1 301 ? -41.545 7.585 -19.827 1.00 64.88 301 CYS A C 1
ATOM 2392 O O . CYS A 1 301 ? -41.637 6.390 -20.108 1.00 64.88 301 CYS A O 1
ATOM 2394 N N . ALA A 1 302 ? -42.458 8.482 -20.198 1.00 60.59 302 ALA A N 1
ATOM 2395 C CA . ALA A 1 302 ? -43.461 8.182 -21.205 1.00 60.59 302 ALA A CA 1
ATOM 2396 C C . ALA A 1 302 ? -42.722 7.811 -22.497 1.00 60.59 302 ALA A C 1
ATOM 2398 O O . ALA A 1 302 ? -41.964 8.619 -23.034 1.00 60.59 302 ALA A O 1
ATOM 2399 N N . ALA A 1 303 ? -42.893 6.569 -22.947 1.00 65.06 303 ALA A N 1
ATOM 2400 C CA . ALA A 1 303 ? -42.439 6.155 -24.263 1.00 65.06 303 ALA A CA 1
ATOM 2401 C C . ALA A 1 303 ? -43.186 6.999 -25.307 1.00 65.06 303 ALA A C 1
ATOM 2403 O O . ALA A 1 303 ? -44.419 7.025 -25.301 1.00 65.06 303 ALA A O 1
ATOM 2404 N N . VAL A 1 304 ? -42.431 7.716 -26.140 1.00 66.44 304 VAL A N 1
ATOM 2405 C CA . VAL A 1 304 ? -42.923 8.422 -27.333 1.00 66.44 304 VAL A CA 1
ATOM 2406 C C . VAL A 1 304 ? -42.627 7.561 -28.547 1.00 66.44 304 VAL A C 1
ATOM 2408 O O . VAL A 1 304 ? -41.488 7.043 -28.610 1.00 66.44 304 VAL A O 1
#

Organism: NCBI:txid2498619

Mean predicted aligned error: 13.41 Å

pLDDT: mean 81.28, std 18.78, range [38.06, 98.31]

Sequence (304 aa):
MTDTGTAQDGPPPVPRAPVSRAGTNTTKESRGTQTVPCTPAKRTRTDSDADGPSTPKSQRRLTINVTSPTGPKVVHVNARDYVVHMNDILADPWVSEQTTDYLYKFITYNNKHDTRFHIHHLPTGGMLWSVVDENPRVMHRTYLNRPLLIWIVASVIDATLKSTRDHPQPRMRIVADFVRERDRKEAMLHFNKTASYAIQKMPTVTVESASNDDEGPPSEEEVYDAREKFEDKAKMKTVSIAKVRSGDIVLLECNLVRTEDNTGRKEASFVLNAVYWLAEKPRDKPAPPLYKDKPFPEVFCAAV

Secondary structure (DSSP, 8-state):
----PPPP-PPPPPPPPP-----------------------------------------PPPEEEEEETTEEEEEE--TTSSS--TTSEEE-TT--HHHHHHHHHHHT-B-TTSSEEETTS--SSSEEEE--SS-TTEEEEEETTEE-EEEEEEEEEEEEEE--SS--S-EEEEEEEES-HHHHHHHHHHHHTTSSS--S--SSEEEEE-SSGGG-SPPPSEEEE-SS----GGGSPEEEGGG--TT-EEEEEEEEEEEE-TTS-EEEEEEEEEEEEEEPPPPPPPPP-SS-PPPPP-------

Radius of gyration: 27.7 Å; Cα contacts (8 Å, |Δi|>4): 476; chains: 1; bounding box: 65×60×113 Å

Nearest PDB structures (foldseek):
  8s91-assembly1_C  TM=3.744E-01  e=3.107E-01  Homo sapiens
  7p5z-assembly1_5  TM=5.920E-01  e=1.304E+00  Saccharomyces cerevisiae S288C
  1p7h-assembly1_L  TM=3.456E-01  e=6.499E+00  Homo sapiens

Foldseek 3Di:
DDDDDDDDDDDDDDDDDDDDDDDDDDDDDDDDDDDDDDDDDDDDDDDDPDPDPPDPPPPDFDWDWDQDPVGIWIWRDPVPDPDRDLLTFTAHPQQDPVLVVVVVCQSVDDDPVDLEDELLNPDPDQWDWAQPDDDPQKTFTDHPNHFRKYKFKWFFADWDFDADPLQNDTKIKTKTAGRGNSSQVSVQVVQQVFFPDRDPGDRIAIEIADSDPSQHDGADQWAFEDQPHDDDSVPTDTDHSVQDDGRFIKIFTWIWMWGADPVRGIGIHTYTRHIYGHGDDDDDDPDDPPDPPDPDPPPPPDDD

Solvent-accessible surface area (backbone atoms only — not comparable to full-atom values): 18932 Å² total; per-residue (Å²): 138,87,84,82,82,80,83,82,88,73,83,80,84,80,83,82,81,82,86,83,88,82,82,89,82,90,84,88,85,87,83,90,84,81,88,82,92,82,86,81,75,93,73,86,78,75,91,70,97,65,91,64,81,76,74,79,75,76,80,76,63,50,74,47,83,43,85,46,102,92,41,74,30,26,35,50,40,63,77,88,51,102,59,96,50,59,83,33,45,49,38,53,78,84,66,44,72,70,55,50,58,55,52,45,56,56,65,69,36,77,47,93,89,57,49,53,25,17,52,75,59,57,69,93,64,78,61,46,78,38,60,85,58,89,53,83,46,34,28,32,39,22,34,89,94,34,72,30,37,34,35,43,61,25,32,30,60,44,62,47,76,48,59,43,93,93,39,71,64,74,30,50,35,39,34,23,34,59,28,26,63,43,46,43,51,35,51,48,51,59,38,38,78,58,20,75,63,72,74,93,74,68,86,53,52,68,30,35,29,33,89,47,70,70,67,33,66,73,39,67,80,50,26,33,51,28,61,91,56,83,72,60,73,94,77,42,52,72,38,59,45,89,74,55,51,62,62,19,32,31,39,38,34,22,36,47,37,34,39,46,51,100,85,70,50,33,45,52,46,43,27,28,55,47,44,31,39,46,43,80,57,89,68,78,74,74,73,73,72,91,59,84,70,70,75,79,77,83,78,76,77,77,88,126